Protein AF-0000000084405292 (afdb_homodimer)

pLDDT: mean 97.05, std 6.61, range [39.19, 98.94]

Secondary structure (DSSP, 8-state):
---SEEEEEBSS-HHHHHHHHHHHHHHTT-EEEEEEEHHHHHHHHH------EEEEEEE-HHHHHHHHHH-GGGGGG-SEEEEEEE-TTS-EEEEEE-HHHHHGGG--HHHHHHHHHHHHHHHHHHHHHB-/---SEEEEEBSS-HHHHHHHHHHHHHHTT-EEEEEEEHHHHHHHHH------EEEEEEE-HHHHHHHHHH-GGGGGG-SEEEEEEE-TTS-EEEEEE-HHHHHGGG--HHHHHHHHHHHHHHHHHHHHHB-

Structure (mmCIF, N/CA/C/O backbone):
data_AF-0000000084405292-model_v1
#
loop_
_entity.id
_entity.type
_entity.pdbx_description
1 polymer 'DUF302 domain-containing protein'
#
loop_
_atom_site.group_PDB
_atom_site.id
_atom_site.type_symbol
_atom_site.label_atom_id
_atom_site.label_alt_id
_atom_site.label_comp_id
_atom_site.label_asym_id
_atom_site.label_entity_id
_atom_site.label_seq_id
_atom_site.pdbx_PDB_ins_code
_atom_site.Cartn_x
_atom_site.Cartn_y
_atom_site.Cartn_z
_atom_site.occupancy
_atom_site.B_iso_or_equiv
_atom_site.auth_seq_id
_atom_site.auth_comp_id
_atom_site.auth_asym_id
_atom_site.auth_atom_id
_atom_site.pdbx_PDB_model_num
ATOM 1 N N . MET A 1 1 ? 1.575 1.448 22.047 1 39.19 1 MET A N 1
ATOM 2 C CA . MET A 1 1 ? 1.001 0.645 20.969 1 39.19 1 MET A CA 1
ATOM 3 C C . MET A 1 1 ? 1.629 1.005 19.625 1 39.19 1 MET A C 1
ATOM 5 O O . MET A 1 1 ? 1.872 2.18 19.344 1 39.19 1 MET A O 1
ATOM 9 N N . SER A 1 2 ? 2.373 0.078 18.984 1 53.75 2 SER A N 1
ATOM 10 C CA . SER A 1 2 ? 3.295 0.431 17.906 1 53.75 2 SER A CA 1
ATOM 11 C C . SER A 1 2 ? 2.562 1.102 16.75 1 53.75 2 SER A C 1
ATOM 13 O O . SER A 1 2 ? 1.496 0.643 16.344 1 53.75 2 SER A O 1
ATOM 15 N N . GLN A 1 3 ? 2.709 2.402 16.516 1 87.94 3 GLN A N 1
ATOM 16 C CA . GLN A 1 3 ? 2.049 3.307 15.586 1 87.94 3 GLN A CA 1
ATOM 17 C C . GLN A 1 3 ? 2.383 2.943 14.141 1 87.94 3 GLN A C 1
ATOM 19 O O . GLN A 1 3 ? 3.541 2.67 13.82 1 87.94 3 GLN A O 1
ATOM 24 N N . PHE A 1 4 ? 1.365 2.541 13.367 1 97.12 4 PHE A N 1
ATOM 25 C CA . PHE A 1 4 ? 1.556 2.133 11.984 1 97.12 4 PHE A CA 1
ATOM 26 C C . PHE A 1 4 ? 1.893 3.334 11.102 1 97.12 4 PHE A C 1
ATOM 28 O O . PHE A 1 4 ? 2.203 3.18 9.922 1 97.12 4 PHE A O 1
ATOM 35 N N . VAL A 1 5 ? 1.861 4.535 11.797 1 98.44 5 VAL A N 1
ATOM 36 C CA . VAL A 1 5 ? 2.219 5.746 11.07 1 98.44 5 VAL A CA 1
ATOM 37 C C . VAL A 1 5 ? 2.986 6.695 11.984 1 98.44 5 VAL A C 1
ATOM 39 O O . VAL A 1 5 ? 2.971 6.535 13.211 1 98.44 5 VAL A O 1
ATOM 42 N N . PHE A 1 6 ? 3.656 7.59 11.43 1 98.38 6 PHE A N 1
ATOM 43 C CA . PHE A 1 6 ? 4.051 8.852 12.055 1 98.38 6 PHE A CA 1
ATOM 44 C C . PHE A 1 6 ? 3.705 10.031 11.156 1 98.38 6 PHE A C 1
ATOM 46 O O . PHE A 1 6 ? 3.605 9.883 9.938 1 98.38 6 PHE A O 1
ATOM 53 N N . SER A 1 7 ? 3.418 11.18 11.75 1 98.31 7 SER A N 1
ATOM 54 C CA . SER A 1 7 ? 2.906 12.305 10.977 1 98.31 7 SER A CA 1
ATOM 55 C C . SER A 1 7 ? 3.518 13.625 11.453 1 98.31 7 SER A C 1
ATOM 57 O O . SER A 1 7 ? 4.031 13.711 12.57 1 98.31 7 SER A O 1
ATOM 59 N N . VAL A 1 8 ? 3.537 14.625 10.594 1 98.62 8 VAL A N 1
ATOM 60 C CA . VAL A 1 8 ? 3.975 15.984 10.922 1 98.62 8 VAL A CA 1
ATOM 61 C C . VAL A 1 8 ? 3.01 17 10.312 1 98.62 8 VAL A C 1
ATOM 63 O O . VAL A 1 8 ? 2.41 16.75 9.266 1 98.62 8 VAL A O 1
ATOM 66 N N . PRO A 1 9 ? 2.859 18.125 10.977 1 98.5 9 PRO A N 1
ATOM 67 C CA . PRO A 1 9 ? 2.166 19.219 10.312 1 98.5 9 PRO A CA 1
ATOM 68 C C . PRO A 1 9 ? 3.002 19.859 9.203 1 98.5 9 PRO A C 1
ATOM 70 O O . PRO A 1 9 ? 4.227 19.953 9.328 1 98.5 9 PRO A O 1
ATOM 73 N N . ALA A 1 10 ? 2.342 20.281 8.188 1 98 10 ALA A N 1
ATOM 74 C CA . ALA A 1 10 ? 3.037 20.953 7.098 1 98 10 ALA A CA 1
ATOM 75 C C . ALA A 1 10 ? 2.873 22.469 7.195 1 98 10 ALA A C 1
ATOM 77 O O . ALA A 1 10 ? 1.967 22.953 7.871 1 98 10 ALA A O 1
ATOM 78 N N . LYS A 1 11 ? 3.779 23.297 6.551 1 89.56 11 LYS A N 1
ATOM 79 C CA . LYS A 1 11 ? 3.756 24.766 6.605 1 89.56 11 LYS A CA 1
ATOM 80 C C . LYS A 1 11 ? 2.883 25.344 5.496 1 89.56 11 LYS A C 1
ATOM 82 O O . LYS A 1 11 ? 2.311 26.422 5.645 1 89.56 11 LYS A O 1
ATOM 87 N N . GLY A 1 12 ? 2.656 24.672 4.52 1 91.81 12 GLY A N 1
ATOM 88 C CA . GLY A 1 12 ? 2.004 25.203 3.334 1 91.81 12 GLY A CA 1
ATOM 89 C C . GLY A 1 12 ? 0.632 24.609 3.088 1 91.81 12 GLY A C 1
ATOM 90 O O . GLY A 1 12 ? 0.127 23.844 3.91 1 91.81 12 GLY A O 1
ATOM 91 N N . ASP A 1 13 ? 0.039 25.141 2.002 1 97.69 13 ASP A N 1
ATOM 92 C CA . ASP A 1 13 ? -1.251 24.594 1.597 1 97.69 13 ASP A CA 1
ATOM 93 C C . ASP A 1 13 ? -1.089 23.203 0.977 1 97.69 13 ASP A C 1
ATOM 95 O O . ASP A 1 13 ? 0.026 22.688 0.884 1 97.69 13 ASP A O 1
ATOM 99 N N . PHE A 1 14 ? -2.131 22.641 0.659 1 98.75 14 PHE A N 1
ATOM 100 C CA . PHE A 1 14 ? -2.186 21.25 0.245 1 98.75 14 PHE A CA 1
ATOM 101 C C . PHE A 1 14 ? -1.287 21.016 -0.962 1 98.75 14 PHE A C 1
ATOM 103 O O . PHE A 1 14 ? -0.393 20.156 -0.917 1 98.75 14 PHE A O 1
ATOM 110 N N . ASP A 1 15 ? -1.452 21.734 -2.025 1 98.62 15 ASP A N 1
ATOM 111 C CA . ASP A 1 15 ? -0.719 21.5 -3.268 1 98.62 15 ASP A CA 1
ATOM 112 C C . ASP A 1 15 ? 0.775 21.75 -3.076 1 98.62 15 ASP A C 1
ATOM 114 O O . ASP A 1 15 ? 1.605 21 -3.58 1 98.62 15 ASP A O 1
ATOM 118 N N . THR A 1 16 ? 1.07 22.797 -2.371 1 98.38 16 THR A N 1
ATOM 119 C CA . THR A 1 16 ? 2.465 23.094 -2.064 1 98.38 16 THR A CA 1
ATOM 120 C C . THR A 1 16 ? 3.1 21.953 -1.269 1 98.38 16 THR A C 1
ATOM 122 O O . THR A 1 16 ? 4.242 21.578 -1.528 1 98.38 16 THR A O 1
ATOM 125 N N . THR A 1 17 ? 2.336 21.469 -0.294 1 98.81 17 THR A N 1
ATOM 126 C CA . THR A 1 17 ? 2.84 20.375 0.545 1 98.81 17 THR A CA 1
ATOM 127 C C . THR A 1 17 ? 3.084 19.125 -0.282 1 98.81 17 THR A C 1
ATOM 129 O O . THR A 1 17 ? 4.105 18.453 -0.115 1 98.81 17 THR A O 1
ATOM 132 N N . VAL A 1 18 ? 2.176 18.781 -1.173 1 98.88 18 VAL A N 1
ATOM 133 C CA . VAL A 1 18 ? 2.354 17.609 -2.027 1 98.88 18 VAL A CA 1
ATOM 134 C C . VAL A 1 18 ? 3.652 17.75 -2.82 1 98.88 18 VAL A C 1
ATOM 136 O O . VAL A 1 18 ? 4.434 16.797 -2.91 1 98.88 18 VAL A O 1
ATOM 139 N N . ALA A 1 19 ? 3.887 18.922 -3.369 1 98.75 19 ALA A N 1
ATOM 140 C CA . ALA A 1 19 ? 5.105 19.156 -4.141 1 98.75 19 ALA A CA 1
ATOM 141 C C . ALA A 1 19 ? 6.344 19.047 -3.26 1 98.75 19 ALA A C 1
ATOM 143 O O . ALA A 1 19 ? 7.348 18.453 -3.664 1 98.75 19 ALA A O 1
ATOM 144 N N . GLN A 1 20 ? 6.297 19.609 -2.084 1 98.75 20 GLN A N 1
ATOM 145 C CA . GLN A 1 20 ? 7.422 19.594 -1.156 1 98.75 20 GLN A CA 1
ATOM 146 C C . GLN A 1 20 ? 7.738 18.172 -0.712 1 98.75 20 GLN A C 1
ATOM 148 O O . GLN A 1 20 ? 8.906 17.781 -0.617 1 98.75 20 GLN A O 1
ATOM 153 N N . VAL A 1 21 ? 6.695 17.406 -0.382 1 98.94 21 VAL A N 1
ATOM 154 C CA . VAL A 1 21 ? 6.879 16.016 0.024 1 98.94 21 VAL A CA 1
ATOM 155 C C . VAL A 1 21 ? 7.531 15.227 -1.108 1 98.94 21 VAL A C 1
ATOM 157 O O . VAL A 1 21 ? 8.477 14.469 -0.881 1 98.94 21 VAL A O 1
ATOM 160 N N . THR A 1 22 ? 7.012 15.414 -2.326 1 98.94 22 THR A N 1
ATOM 161 C CA . THR A 1 22 ? 7.539 14.711 -3.488 1 98.94 22 THR A CA 1
ATOM 162 C C . THR A 1 22 ? 9.023 15.031 -3.688 1 98.94 22 THR A C 1
ATOM 164 O O . THR A 1 22 ? 9.828 14.133 -3.93 1 98.94 22 THR A O 1
ATOM 167 N N . GLU A 1 23 ? 9.414 16.281 -3.523 1 98.75 23 GLU A N 1
ATOM 168 C CA . GLU A 1 23 ? 10.805 16.688 -3.668 1 98.75 23 GLU A CA 1
ATOM 169 C C . GLU A 1 23 ? 11.664 16.125 -2.549 1 98.75 23 GLU A C 1
ATOM 171 O O . GLU A 1 23 ? 12.781 15.656 -2.793 1 98.75 23 GLU A O 1
ATOM 176 N N . ALA A 1 24 ? 11.164 16.188 -1.335 1 98.81 24 ALA A N 1
ATOM 177 C CA . ALA A 1 24 ? 11.914 15.672 -0.199 1 98.81 24 ALA A CA 1
ATOM 178 C C . ALA A 1 24 ? 12.141 14.164 -0.34 1 98.81 24 ALA A C 1
ATOM 180 O O . ALA A 1 24 ? 13.203 13.656 0.033 1 98.81 24 ALA A O 1
ATOM 181 N N . LEU A 1 25 ? 11.086 13.445 -0.829 1 98.94 25 LEU A N 1
ATOM 182 C CA . LEU A 1 25 ? 11.227 12.016 -1.109 1 98.94 25 LEU A CA 1
ATOM 183 C C . LEU A 1 25 ? 12.352 11.766 -2.107 1 98.94 25 LEU A C 1
ATOM 185 O O . LEU A 1 25 ? 13.188 10.883 -1.9 1 98.94 25 LEU A O 1
ATOM 189 N N . LYS A 1 26 ? 12.414 12.555 -3.135 1 98.75 26 LYS A N 1
ATOM 190 C CA . LYS A 1 26 ? 13.445 12.422 -4.164 1 98.75 26 LYS A CA 1
ATOM 191 C C . LYS A 1 26 ? 14.836 12.602 -3.572 1 98.75 26 LYS A C 1
ATOM 193 O O . LYS A 1 26 ? 15.773 11.883 -3.932 1 98.75 26 LYS A O 1
ATOM 198 N N . VAL A 1 27 ? 15.008 13.578 -2.721 1 98.75 27 VAL A N 1
ATOM 199 C CA . VAL A 1 27 ? 16.281 13.867 -2.072 1 98.75 27 VAL A CA 1
ATOM 200 C C . VAL A 1 27 ? 16.766 12.633 -1.31 1 98.75 27 VAL A C 1
ATOM 202 O O . VAL A 1 27 ? 17.969 12.359 -1.266 1 98.75 27 VAL A O 1
ATOM 205 N N . GLU A 1 28 ? 15.789 11.867 -0.757 1 98.75 28 GLU A N 1
ATOM 206 C CA . GLU A 1 28 ? 16.141 10.688 0.034 1 98.75 28 GLU A CA 1
ATOM 207 C C . GLU A 1 28 ? 16.156 9.43 -0.83 1 98.75 28 GLU A C 1
ATOM 209 O O . GLU A 1 28 ? 16.234 8.312 -0.309 1 98.75 28 GLU A O 1
ATOM 214 N N . GLY A 1 29 ? 15.984 9.555 -2.154 1 98.56 29 GLY A N 1
ATOM 215 C CA . GLY A 1 29 ? 16.156 8.453 -3.08 1 98.56 29 GLY A CA 1
ATOM 216 C C . GLY A 1 29 ? 14.852 7.75 -3.414 1 98.56 29 GLY A C 1
ATOM 217 O O . GLY A 1 29 ? 14.859 6.691 -4.047 1 98.56 29 GLY A O 1
ATOM 218 N N . PHE A 1 30 ? 13.789 8.352 -2.982 1 98.81 30 PHE A N 1
ATOM 219 C CA . PHE A 1 30 ? 12.484 7.789 -3.309 1 98.81 30 PHE A CA 1
ATOM 220 C C . PHE A 1 30 ? 11.883 8.484 -4.52 1 98.81 30 PHE A C 1
ATOM 222 O O . PHE A 1 30 ? 12.023 9.703 -4.68 1 98.81 30 PHE A O 1
ATOM 229 N N . GLY A 1 31 ? 11.195 7.75 -5.348 1 98.5 31 GLY A N 1
ATOM 230 C CA . GLY A 1 31 ? 10.266 8.305 -6.32 1 98.5 31 GLY A CA 1
ATOM 231 C C . GLY A 1 31 ? 8.812 8 -5.996 1 98.5 31 GLY A C 1
ATOM 232 O O . GLY A 1 31 ? 8.516 7.02 -5.312 1 98.5 31 GLY A O 1
ATOM 233 N N . VAL A 1 32 ? 7.977 8.852 -6.449 1 98.88 32 VAL A N 1
ATOM 234 C CA . VAL A 1 32 ? 6.551 8.57 -6.316 1 98.88 32 VAL A CA 1
ATOM 235 C C . VAL A 1 32 ? 6.086 7.715 -7.492 1 98.88 32 VAL A C 1
ATOM 237 O O . VAL A 1 32 ? 6.07 8.172 -8.633 1 98.88 32 VAL A O 1
ATOM 240 N N . LEU A 1 33 ? 5.684 6.477 -7.195 1 98.69 33 LEU A N 1
ATOM 241 C CA . LEU A 1 33 ? 5.273 5.547 -8.242 1 98.69 33 LEU A CA 1
ATOM 242 C C . LEU A 1 33 ? 3.789 5.695 -8.555 1 98.69 33 LEU A C 1
ATOM 244 O O . LEU A 1 33 ? 3.357 5.457 -9.68 1 98.69 33 LEU A O 1
ATOM 248 N N . THR A 1 34 ? 3.014 5.992 -7.527 1 98.75 34 THR A N 1
ATOM 249 C CA . THR A 1 34 ? 1.566 6.098 -7.672 1 98.75 34 THR A CA 1
ATOM 250 C C . THR A 1 34 ? 1.028 7.285 -6.879 1 98.75 34 THR A C 1
ATOM 252 O O . THR A 1 34 ? 1.608 7.672 -5.863 1 98.75 34 THR A O 1
ATOM 255 N N . THR A 1 35 ? 0.052 7.914 -7.398 1 98.81 35 THR A N 1
ATOM 256 C CA . THR A 1 35 ? -0.724 8.922 -6.691 1 98.81 35 THR A CA 1
ATOM 257 C C . THR A 1 35 ? -2.211 8.586 -6.727 1 98.81 35 THR A C 1
ATOM 259 O O . THR A 1 35 ? -2.781 8.375 -7.797 1 98.81 35 THR A O 1
ATOM 262 N N . ILE A 1 36 ? -2.795 8.461 -5.57 1 98.81 36 ILE A N 1
ATOM 263 C CA . ILE A 1 36 ? -4.238 8.273 -5.469 1 98.81 36 ILE A CA 1
ATOM 264 C C . ILE A 1 36 ? -4.879 9.516 -4.852 1 98.81 36 ILE A C 1
ATOM 266 O O . ILE A 1 36 ? -4.633 9.828 -3.686 1 98.81 36 ILE A O 1
ATOM 270 N N . ASP A 1 37 ? -5.609 10.219 -5.68 1 98.81 37 ASP A N 1
ATOM 271 C CA . ASP A 1 37 ? -6.449 11.289 -5.16 1 98.81 37 ASP A CA 1
ATOM 272 C C . ASP A 1 37 ? -7.707 10.734 -4.5 1 98.81 37 ASP A C 1
ATOM 274 O O . ASP A 1 37 ? -8.719 10.508 -5.168 1 98.81 37 ASP A O 1
ATOM 278 N N . VAL A 1 38 ? -7.684 10.547 -3.178 1 98.75 38 VAL A N 1
ATOM 279 C CA . VAL A 1 38 ? -8.734 9.852 -2.441 1 98.75 38 VAL A CA 1
ATOM 280 C C . VAL A 1 38 ? -10.039 10.656 -2.525 1 98.75 38 VAL A C 1
ATOM 282 O O . VAL A 1 38 ? -11.102 10.086 -2.775 1 98.75 38 VAL A O 1
ATOM 285 N N . ALA A 1 39 ? -9.945 11.93 -2.334 1 98.25 39 ALA A N 1
ATOM 286 C CA . ALA A 1 39 ? -11.133 12.781 -2.387 1 98.25 39 ALA A CA 1
ATOM 287 C C . ALA A 1 39 ? -11.812 12.695 -3.75 1 98.25 39 ALA A C 1
ATOM 289 O O . ALA A 1 39 ? -13.023 12.484 -3.834 1 98.25 39 ALA A O 1
ATOM 290 N N . ALA A 1 40 ? -11.062 12.859 -4.816 1 98.25 40 ALA A N 1
ATOM 291 C CA . ALA A 1 40 ? -11.617 12.797 -6.164 1 98.25 40 ALA A CA 1
ATOM 292 C C . ALA A 1 40 ? -12.195 11.414 -6.449 1 98.25 40 ALA A C 1
ATOM 294 O O . ALA A 1 40 ? -13.234 11.297 -7.105 1 98.25 40 ALA A O 1
ATOM 295 N N . THR A 1 41 ? -11.492 10.359 -5.949 1 98.31 41 THR A N 1
ATOM 296 C CA . THR A 1 41 ? -11.938 8.992 -6.191 1 98.31 41 THR A CA 1
ATOM 297 C C . THR A 1 41 ? -13.266 8.719 -5.488 1 98.31 41 THR A C 1
ATOM 299 O O . THR A 1 41 ? -14.195 8.18 -6.09 1 98.31 41 THR A O 1
ATOM 302 N N . LEU A 1 42 ? -13.406 9.094 -4.238 1 98.25 42 LEU A N 1
ATOM 303 C CA . LEU A 1 42 ? -14.641 8.891 -3.49 1 98.25 42 LEU A CA 1
ATOM 304 C C . LEU A 1 42 ? -15.789 9.688 -4.109 1 98.25 42 LEU A C 1
ATOM 306 O O . LEU A 1 42 ? -16.922 9.211 -4.16 1 98.25 42 LEU A O 1
ATOM 310 N N . LYS A 1 43 ? -15.484 10.875 -4.551 1 98.38 43 LYS A N 1
ATOM 311 C CA . LYS A 1 43 ? -16.5 11.664 -5.23 1 98.38 43 LYS A CA 1
ATOM 312 C C . LYS A 1 43 ? -17 10.961 -6.492 1 98.38 43 LYS A C 1
ATOM 314 O O . LYS A 1 43 ? -18.203 10.852 -6.711 1 98.38 43 LYS A O 1
ATOM 319 N N . ALA A 1 44 ? -16.109 10.508 -7.293 1 98.12 44 ALA A N 1
ATOM 320 C CA . ALA A 1 44 ? -16.438 9.883 -8.57 1 98.12 44 ALA A CA 1
ATOM 321 C C . ALA A 1 44 ? -17.219 8.586 -8.352 1 98.12 44 ALA A C 1
ATOM 323 O O . ALA A 1 44 ? -18.141 8.273 -9.117 1 98.12 44 ALA A O 1
ATOM 324 N N . LYS A 1 45 ? -16.859 7.863 -7.309 1 97.5 45 LYS A N 1
ATOM 325 C CA . LYS A 1 45 ? -17.375 6.508 -7.148 1 97.5 45 LYS A CA 1
ATOM 326 C C . LYS A 1 45 ? -18.609 6.496 -6.262 1 97.5 45 LYS A C 1
ATOM 328 O O . LYS A 1 45 ? -19.484 5.641 -6.422 1 97.5 45 LYS A O 1
ATOM 333 N N . LEU A 1 46 ? -18.656 7.453 -5.34 1 98.12 46 LEU A N 1
ATOM 334 C CA . LEU A 1 46 ? -19.719 7.375 -4.344 1 98.12 46 LEU A CA 1
ATOM 335 C C . LEU A 1 46 ? -20.469 8.695 -4.25 1 98.12 46 LEU A C 1
ATOM 337 O O . LEU A 1 46 ? -21.469 8.797 -3.521 1 98.12 46 LEU A O 1
ATOM 341 N N . GLY A 1 47 ? -19.938 9.75 -4.836 1 98.25 47 GLY A N 1
ATOM 342 C CA . GLY A 1 47 ? -20.562 11.062 -4.758 1 98.25 47 GLY A CA 1
ATOM 343 C C . GLY A 1 47 ? -20.266 11.797 -3.469 1 98.25 47 GLY A C 1
ATOM 344 O O . GLY A 1 47 ? -20.906 12.797 -3.146 1 98.25 47 GLY A O 1
ATOM 345 N N . ILE A 1 48 ? -19.312 11.328 -2.811 1 98 48 ILE A N 1
ATOM 346 C CA . ILE A 1 48 ? -18.984 11.914 -1.518 1 98 48 ILE A CA 1
ATOM 347 C C . ILE A 1 48 ? -17.906 12.984 -1.699 1 98 48 ILE A C 1
ATOM 349 O O . ILE A 1 48 ? -16.844 12.719 -2.268 1 98 48 ILE A O 1
ATOM 353 N N . GLU A 1 49 ? -18.219 14.141 -1.203 1 97.38 49 GLU A N 1
ATOM 354 C CA . GLU A 1 49 ? -17.234 15.227 -1.217 1 97.38 49 GLU A CA 1
ATOM 355 C C . GLU A 1 49 ? -16.406 15.234 0.062 1 97.38 49 GLU A C 1
ATOM 357 O O . GLU A 1 49 ? -16.922 15 1.152 1 97.38 49 GLU A O 1
ATOM 362 N N . GLY A 1 50 ? -15.156 15.422 -0.164 1 97 50 GLY A N 1
ATOM 363 C CA . GLY A 1 50 ? -14.25 15.469 0.976 1 97 50 GLY A CA 1
ATOM 364 C C . GLY A 1 50 ? -13.141 16.5 0.815 1 97 50 GLY A C 1
ATOM 365 O O . GLY A 1 50 ? -12.984 17.078 -0.254 1 97 50 GLY A O 1
ATOM 366 N N . ARG A 1 51 ? -12.477 16.703 1.904 1 98.12 51 ARG A N 1
ATOM 367 C CA . ARG A 1 51 ? -11.305 17.578 1.876 1 98.12 51 ARG A CA 1
ATOM 368 C C . ARG A 1 51 ? -10.164 16.953 1.095 1 98.12 51 ARG A C 1
ATOM 370 O O . ARG A 1 51 ? -10.117 15.727 0.942 1 98.12 51 ARG A O 1
ATOM 377 N N . PRO A 1 52 ? -9.242 17.75 0.633 1 98.75 52 PRO A N 1
ATOM 378 C CA . PRO A 1 52 ? -8.102 17.203 -0.114 1 98.75 52 PRO A CA 1
ATOM 379 C C . PRO A 1 52 ? -7.367 16.109 0.65 1 98.75 52 PRO A C 1
ATOM 381 O O . PRO A 1 52 ? -7.055 16.266 1.831 1 98.75 52 PRO A O 1
ATOM 384 N N . TYR A 1 53 ? -7.168 15.023 0.057 1 98.88 53 TYR A N 1
ATOM 385 C CA . TYR A 1 53 ? -6.566 13.805 0.586 1 98.88 53 TYR A CA 1
ATOM 386 C C . TYR A 1 53 ? -5.922 12.984 -0.527 1 98.88 53 TYR A C 1
ATOM 388 O O . TYR A 1 53 ? -6.617 12.461 -1.401 1 98.88 53 TYR A O 1
ATOM 396 N N . VAL A 1 54 ? -4.551 12.883 -0.493 1 98.94 54 VAL A N 1
ATOM 397 C CA . VAL A 1 54 ? -3.877 12.086 -1.514 1 98.94 54 VAL A CA 1
ATOM 398 C C . VAL A 1 54 ? -2.965 11.062 -0.847 1 98.94 54 VAL A C 1
ATOM 400 O O . VAL A 1 54 ? -2.48 11.281 0.265 1 98.94 54 VAL A O 1
ATOM 403 N N . ILE A 1 55 ? -2.848 9.922 -1.426 1 98.94 55 ILE A N 1
ATOM 404 C CA . ILE A 1 55 ? -1.868 8.898 -1.065 1 98.94 55 ILE A CA 1
ATOM 405 C C . ILE A 1 55 ? -0.762 8.852 -2.115 1 98.94 55 ILE A C 1
ATOM 407 O O . ILE A 1 55 ? -1.026 8.609 -3.295 1 98.94 55 ILE A O 1
ATOM 411 N N . LEU A 1 56 ? 0.408 9.094 -1.727 1 98.94 56 LEU A N 1
ATOM 412 C CA . LEU A 1 56 ? 1.593 8.945 -2.564 1 98.94 56 LEU A CA 1
ATOM 413 C C . LEU A 1 56 ? 2.293 7.617 -2.281 1 98.94 56 LEU A C 1
ATOM 415 O O . LEU A 1 56 ? 2.75 7.379 -1.161 1 98.94 56 LEU A O 1
ATOM 419 N N . GLY A 1 57 ? 2.328 6.742 -3.285 1 98.88 57 GLY A N 1
ATOM 420 C CA . GLY A 1 57 ? 3.148 5.547 -3.166 1 98.88 57 GLY A CA 1
ATOM 421 C C . GLY A 1 57 ? 4.605 5.789 -3.502 1 98.88 57 GLY A C 1
ATOM 422 O O . GLY A 1 57 ? 4.961 5.941 -4.672 1 98.88 57 GLY A O 1
ATOM 423 N N . ALA A 1 58 ? 5.41 5.836 -2.512 1 98.88 58 ALA A N 1
ATOM 424 C CA . ALA A 1 58 ? 6.82 6.176 -2.688 1 98.88 58 ALA A CA 1
ATOM 425 C C . ALA A 1 58 ? 7.699 4.93 -2.615 1 98.88 58 ALA A C 1
ATOM 427 O O . ALA A 1 58 ? 7.453 4.039 -1.8 1 98.88 58 ALA A O 1
ATOM 428 N N . CYS A 1 59 ? 8.734 4.938 -3.428 1 98.62 59 CYS A N 1
ATOM 429 C CA . CYS A 1 59 ? 9.586 3.754 -3.436 1 98.62 59 CYS A CA 1
ATOM 430 C C . CYS A 1 59 ? 11.039 4.133 -3.697 1 98.62 59 CYS A C 1
ATOM 432 O O . CYS A 1 59 ? 11.32 5.012 -4.516 1 98.62 59 CYS A O 1
ATOM 434 N N . ASN A 1 60 ? 11.883 3.582 -2.988 1 98.5 60 ASN A N 1
ATOM 435 C CA . ASN A 1 60 ? 13.312 3.523 -3.289 1 98.5 60 ASN A CA 1
ATOM 436 C C . ASN A 1 60 ? 13.68 2.219 -3.99 1 98.5 60 ASN A C 1
ATOM 438 O O . ASN A 1 60 ? 13.641 1.148 -3.381 1 98.5 60 ASN A O 1
ATOM 442 N N . PRO A 1 61 ? 14.117 2.299 -5.25 1 98.12 61 PRO A N 1
ATOM 443 C CA . PRO A 1 61 ? 14.297 1.08 -6.039 1 98.12 61 PRO A CA 1
ATOM 444 C C . PRO A 1 61 ? 15.336 0.132 -5.438 1 98.12 61 PRO A C 1
ATOM 446 O O . PRO A 1 61 ? 15.18 -1.09 -5.512 1 98.12 61 PRO A O 1
ATOM 449 N N . ARG A 1 62 ? 16.375 0.583 -4.891 1 98.06 62 ARG A N 1
ATOM 450 C CA . ARG A 1 62 ? 17.391 -0.266 -4.297 1 98.06 62 ARG A CA 1
ATOM 451 C C . ARG A 1 62 ? 16.844 -1.025 -3.092 1 98.06 62 ARG A C 1
ATOM 453 O O . ARG A 1 62 ? 17.062 -2.23 -2.957 1 98.06 62 ARG A O 1
ATOM 460 N N . TYR A 1 63 ? 16.156 -0.3 -2.195 1 98.31 63 TYR A N 1
ATOM 461 C CA . TYR A 1 63 ? 15.547 -0.945 -1.034 1 98.31 63 TYR A CA 1
ATOM 462 C C . TYR A 1 63 ? 14.477 -1.939 -1.459 1 98.31 63 TYR A C 1
ATOM 464 O O . TYR A 1 63 ? 14.375 -3.035 -0.901 1 98.31 63 TYR A O 1
ATOM 472 N N . ALA A 1 64 ? 13.664 -1.505 -2.396 1 98 64 ALA A N 1
ATOM 473 C CA . ALA A 1 64 ? 12.609 -2.391 -2.887 1 98 64 ALA A CA 1
ATOM 474 C C . ALA A 1 64 ? 13.195 -3.684 -3.445 1 98 64 ALA A C 1
ATOM 476 O O . ALA A 1 64 ? 12.695 -4.773 -3.16 1 98 64 ALA A O 1
ATOM 477 N N . HIS A 1 65 ? 14.273 -3.521 -4.25 1 98.25 65 HIS A N 1
ATOM 478 C CA . HIS A 1 65 ? 14.922 -4.699 -4.816 1 98.25 65 HIS A CA 1
ATOM 479 C C . HIS A 1 65 ? 15.453 -5.617 -3.721 1 98.25 65 HIS A C 1
ATOM 481 O O . HIS A 1 65 ? 15.25 -6.836 -3.775 1 98.25 65 HIS A O 1
ATOM 487 N N . GLN A 1 66 ? 16.125 -5.07 -2.783 1 97.81 66 GLN A N 1
ATOM 488 C CA . GLN A 1 66 ? 16.656 -5.84 -1.66 1 97.81 66 GLN A CA 1
ATOM 489 C C . GLN A 1 66 ? 15.539 -6.578 -0.927 1 97.81 66 GLN A C 1
ATOM 491 O O . GLN A 1 66 ? 15.688 -7.754 -0.583 1 97.81 66 GLN A O 1
ATOM 496 N N . ALA A 1 67 ? 14.453 -5.93 -0.658 1 98 67 ALA A N 1
ATOM 497 C CA . ALA A 1 67 ? 13.32 -6.523 0.046 1 98 67 ALA A CA 1
ATOM 498 C C . ALA A 1 67 ? 12.711 -7.672 -0.757 1 98 67 ALA A C 1
ATOM 500 O O . ALA A 1 67 ? 12.461 -8.75 -0.216 1 98 67 ALA A O 1
ATOM 501 N N . LEU A 1 68 ? 12.516 -7.43 -2.02 1 97.88 68 LEU A N 1
ATOM 502 C CA . LEU A 1 68 ? 11.875 -8.406 -2.891 1 97.88 68 LEU A CA 1
ATOM 503 C C . LEU A 1 68 ? 12.742 -9.648 -3.047 1 97.88 68 LEU A C 1
ATOM 505 O O . LEU A 1 68 ? 12.227 -10.758 -3.178 1 97.88 68 LEU A O 1
ATOM 509 N N . GLU A 1 69 ? 14.062 -9.453 -3.057 1 96.75 69 GLU A N 1
ATOM 510 C CA . GLU A 1 69 ? 14.977 -10.586 -3.127 1 96.75 69 GLU A CA 1
ATOM 511 C C . GLU A 1 69 ? 14.898 -11.445 -1.866 1 96.75 69 GLU A C 1
ATOM 513 O O . GLU A 1 69 ? 14.969 -12.672 -1.938 1 96.75 69 GLU A O 1
ATOM 518 N N . ALA A 1 70 ? 14.75 -10.797 -0.811 1 96.75 70 ALA A N 1
ATOM 519 C CA . ALA A 1 70 ? 14.719 -11.492 0.473 1 96.75 70 ALA A CA 1
ATOM 520 C C . ALA A 1 70 ? 13.359 -12.148 0.708 1 96.75 70 ALA A C 1
ATOM 522 O O . ALA A 1 70 ? 13.273 -13.188 1.371 1 96.75 70 ALA A O 1
ATOM 523 N N . GLU A 1 71 ? 12.297 -11.547 0.23 1 97.19 71 GLU A N 1
ATOM 524 C CA . GLU A 1 71 ? 10.93 -12.016 0.418 1 97.19 71 GLU A CA 1
ATOM 525 C C . GLU A 1 71 ? 10.039 -11.625 -0.763 1 97.19 71 GLU A C 1
ATOM 527 O O . GLU A 1 71 ? 9.484 -10.523 -0.79 1 97.19 71 GLU A O 1
ATOM 532 N N . PRO A 1 72 ? 9.773 -12.531 -1.646 1 97.06 72 PRO A N 1
ATOM 533 C CA . PRO A 1 72 ? 9.031 -12.188 -2.857 1 97.06 72 PRO A CA 1
ATOM 534 C C . PRO A 1 72 ? 7.609 -11.703 -2.559 1 97.06 72 PRO A C 1
ATOM 536 O O . PRO A 1 72 ? 7.051 -10.914 -3.316 1 97.06 72 PRO A O 1
ATOM 539 N N . ASP A 1 73 ? 7.043 -12.109 -1.428 1 97.88 73 ASP A N 1
ATOM 540 C CA . ASP A 1 73 ? 5.668 -11.75 -1.097 1 97.88 73 ASP A CA 1
ATOM 541 C C . ASP A 1 73 ? 5.578 -10.305 -0.612 1 97.88 73 ASP A C 1
ATOM 543 O O . ASP A 1 73 ? 4.484 -9.75 -0.494 1 97.88 73 ASP A O 1
ATOM 547 N N . ILE A 1 74 ? 6.672 -9.672 -0.378 1 98.31 74 ILE A N 1
ATOM 548 C CA . ILE A 1 74 ? 6.691 -8.383 0.31 1 98.31 74 ILE A CA 1
ATOM 549 C C . ILE A 1 74 ? 6.066 -7.312 -0.582 1 98.31 74 ILE A C 1
ATOM 551 O O . ILE A 1 74 ? 5.707 -6.234 -0.106 1 98.31 74 ILE A O 1
ATOM 555 N N . GLY A 1 75 ? 5.926 -7.559 -1.938 1 98.5 75 GLY A N 1
ATOM 556 C CA . GLY A 1 75 ? 5.23 -6.648 -2.834 1 98.5 75 GLY A CA 1
ATOM 557 C C . GLY A 1 75 ? 3.82 -6.324 -2.377 1 98.5 75 GLY A C 1
ATOM 558 O O . GLY A 1 75 ? 3.279 -5.27 -2.717 1 98.5 75 GLY A O 1
ATOM 559 N N . ALA A 1 76 ? 3.23 -7.16 -1.612 1 98.62 76 ALA A N 1
ATOM 560 C CA . ALA A 1 76 ? 1.886 -6.957 -1.081 1 98.62 76 ALA A CA 1
ATOM 561 C C . ALA A 1 76 ? 1.854 -5.789 -0.098 1 98.62 76 ALA A C 1
ATOM 563 O O . ALA A 1 76 ? 0.782 -5.27 0.223 1 98.62 76 ALA A O 1
ATOM 564 N N . LEU A 1 77 ? 3.039 -5.402 0.456 1 98.5 77 LEU A N 1
ATOM 565 C CA . LEU A 1 77 ? 3.125 -4.336 1.447 1 98.5 77 LEU A CA 1
ATOM 566 C C . LEU A 1 77 ? 3.766 -3.086 0.85 1 98.5 77 LEU A C 1
ATOM 568 O O . LEU A 1 77 ? 4.012 -2.109 1.561 1 98.5 77 LEU A O 1
ATOM 572 N N . LEU A 1 78 ? 4.117 -3.131 -0.467 1 98.38 78 LEU A N 1
ATOM 573 C CA . LEU A 1 78 ? 4.77 -2.029 -1.166 1 98.38 78 LEU A CA 1
ATOM 574 C C . LEU A 1 78 ? 3.777 -1.279 -2.047 1 98.38 78 LEU A C 1
ATOM 576 O O . LEU A 1 78 ? 2.789 -1.855 -2.504 1 98.38 78 LEU A O 1
ATOM 580 N N . PRO A 1 79 ? 3.959 -0.007 -2.244 1 98.56 79 PRO A N 1
ATOM 581 C CA . PRO A 1 79 ? 5.078 0.864 -1.881 1 98.56 79 PRO A CA 1
ATOM 582 C C . PRO A 1 79 ? 4.918 1.485 -0.496 1 98.56 79 PRO A C 1
ATOM 584 O O . PRO A 1 79 ? 3.943 1.201 0.203 1 98.56 79 PRO A O 1
ATOM 587 N N . CYS A 1 80 ? 5.906 2.25 -0.076 1 98.69 80 CYS A N 1
ATOM 588 C CA . CYS A 1 80 ? 5.789 3.039 1.146 1 98.69 80 CYS A CA 1
ATOM 589 C C . CYS A 1 80 ? 4.898 4.258 0.925 1 98.69 80 CYS A C 1
ATOM 591 O O . CYS A 1 80 ? 5.281 5.188 0.214 1 98.69 80 CYS A O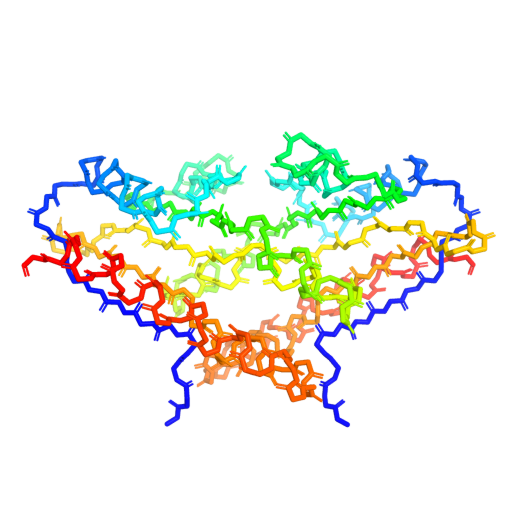 1
ATOM 593 N N . ASN A 1 81 ? 3.818 4.285 1.604 1 98.88 81 ASN A N 1
ATOM 594 C CA . ASN A 1 81 ? 2.828 5.324 1.348 1 98.88 81 ASN A CA 1
ATOM 595 C C . ASN A 1 81 ? 3.062 6.551 2.227 1 98.88 81 ASN A C 1
ATOM 597 O O . ASN A 1 81 ? 3.404 6.418 3.404 1 98.88 81 ASN A O 1
ATOM 601 N N . VAL A 1 82 ? 2.857 7.688 1.636 1 98.94 82 VAL A N 1
ATOM 602 C CA . VAL A 1 82 ? 2.779 8.977 2.32 1 98.94 82 VAL A CA 1
ATOM 603 C C . VAL A 1 82 ? 1.441 9.641 2.014 1 98.94 82 VAL A C 1
ATOM 605 O O . VAL A 1 82 ? 1.085 9.828 0.847 1 98.94 82 VAL A O 1
ATOM 608 N N . VAL A 1 83 ? 0.729 10.008 3.033 1 98.94 83 VAL A N 1
ATOM 609 C CA . VAL A 1 83 ? -0.555 10.688 2.893 1 98.94 83 VAL A CA 1
ATOM 610 C C . VAL A 1 83 ? -0.375 12.188 3.109 1 98.94 83 VAL A C 1
ATOM 612 O O . VAL A 1 83 ? 0.339 12.609 4.023 1 98.94 83 VAL A O 1
ATOM 615 N N . VAL A 1 84 ? -0.905 12.961 2.238 1 98.94 84 VAL A N 1
ATOM 616 C CA . VAL A 1 84 ? -1.088 14.391 2.463 1 98.94 84 VAL A CA 1
ATOM 617 C C . VAL A 1 84 ? -2.578 14.719 2.529 1 98.94 84 VAL A C 1
ATOM 619 O O . VAL A 1 84 ? -3.338 14.367 1.625 1 98.94 84 VAL A O 1
ATOM 622 N N . ARG A 1 85 ? -2.965 15.32 3.625 1 98.81 85 ARG A N 1
ATOM 623 C CA . ARG A 1 85 ? -4.398 15.57 3.754 1 98.81 85 ARG A CA 1
ATOM 624 C C . ARG A 1 85 ? -4.656 16.906 4.441 1 98.81 85 ARG A C 1
ATOM 626 O O . ARG A 1 85 ? -3.85 17.359 5.258 1 98.81 85 ARG A O 1
ATOM 633 N N . THR A 1 86 ? -5.75 17.5 4.07 1 98.81 86 THR A N 1
ATOM 634 C CA . THR A 1 86 ? -6.223 18.703 4.746 1 98.81 86 THR A CA 1
ATOM 635 C C . THR A 1 86 ? -7.082 18.344 5.953 1 98.81 86 THR A C 1
ATOM 637 O O . THR A 1 86 ? -7.969 17.5 5.859 1 98.81 86 THR A O 1
ATOM 640 N N . GLU A 1 87 ? -6.801 19 7.055 1 97.94 87 GLU A N 1
ATOM 641 C CA . GLU A 1 87 ? -7.543 18.797 8.289 1 97.94 87 GLU A CA 1
ATOM 642 C C . GLU A 1 87 ? -8.812 19.641 8.328 1 97.94 87 GLU A C 1
ATOM 644 O O . GLU A 1 87 ? -9.008 20.516 7.48 1 97.94 87 GLU A O 1
ATOM 649 N N . ALA A 1 88 ? -9.594 19.375 9.32 1 96.31 88 ALA A N 1
ATOM 650 C CA . ALA A 1 88 ? -10.859 20.094 9.461 1 96.31 88 ALA A CA 1
ATOM 651 C C . ALA A 1 88 ? -10.633 21.594 9.633 1 96.31 88 ALA A C 1
ATOM 653 O O . ALA A 1 88 ? -11.438 22.406 9.172 1 96.31 88 ALA A O 1
ATOM 654 N N . ASP A 1 89 ? -9.562 21.984 10.219 1 96.75 89 ASP A N 1
ATOM 655 C CA . ASP A 1 89 ? -9.297 23.391 10.492 1 96.75 89 ASP A CA 1
ATOM 656 C C . ASP A 1 89 ? -8.555 24.047 9.328 1 96.75 89 ASP A C 1
ATOM 658 O O . ASP A 1 89 ? -8.141 25.203 9.414 1 96.75 89 ASP A O 1
ATOM 662 N N . GLY A 1 90 ? -8.281 23.266 8.297 1 97 90 GLY A N 1
ATOM 663 C CA . GLY A 1 90 ? -7.648 23.812 7.102 1 97 90 GLY A CA 1
ATOM 664 C C . GLY A 1 90 ? -6.156 23.531 7.043 1 97 90 GLY A C 1
ATOM 665 O O . GLY A 1 90 ? -5.535 23.688 5.988 1 97 90 GLY A O 1
ATOM 666 N N . SER A 1 91 ? -5.637 23.172 8.219 1 98.06 91 SER A N 1
ATOM 667 C CA . SER A 1 91 ? -4.215 22.844 8.203 1 98.06 91 SER A CA 1
ATOM 668 C C . SER A 1 91 ? -3.951 21.578 7.402 1 98.06 91 SER A C 1
ATOM 670 O O . SER A 1 91 ? -4.887 20.859 7.035 1 98.06 91 SER A O 1
ATOM 672 N N . VAL A 1 92 ? -2.693 21.359 7.023 1 98.81 92 VAL A N 1
ATOM 673 C CA . VAL A 1 92 ? -2.322 20.203 6.223 1 98.81 92 VAL A CA 1
ATOM 674 C C . VAL A 1 92 ? -1.427 19.281 7.039 1 98.81 92 VAL A C 1
ATOM 676 O O . VAL A 1 92 ? -0.53 19.734 7.75 1 98.81 92 VAL A O 1
ATOM 679 N N . SER A 1 93 ? -1.715 17.969 7.004 1 98.75 93 SER A N 1
ATOM 680 C CA . SER A 1 93 ? -0.912 16.938 7.645 1 98.75 93 SER A CA 1
ATOM 681 C C . SER A 1 93 ? -0.234 16.031 6.613 1 98.75 93 SER A C 1
ATOM 683 O O . SER A 1 93 ? -0.814 15.734 5.57 1 98.75 93 SER A O 1
ATOM 685 N N . VAL A 1 94 ? 1.005 15.695 6.902 1 98.94 94 VAL A N 1
ATOM 686 C CA . VAL A 1 94 ? 1.722 14.664 6.164 1 98.94 94 VAL A CA 1
ATOM 687 C C . VAL A 1 94 ? 1.867 13.414 7.035 1 98.94 94 VAL A C 1
ATOM 689 O O . VAL A 1 94 ? 2.434 13.477 8.125 1 98.94 94 VAL A O 1
ATOM 692 N N . VAL A 1 95 ? 1.33 12.312 6.59 1 98.81 95 VAL A N 1
ATOM 693 C CA . VAL A 1 95 ? 1.288 11.062 7.34 1 98.81 95 VAL A CA 1
ATOM 694 C C . VAL A 1 95 ? 2.094 9.992 6.605 1 98.81 95 VAL A C 1
ATOM 696 O O . VAL A 1 95 ? 1.867 9.734 5.422 1 98.81 95 VAL A O 1
ATOM 699 N N . PHE A 1 96 ? 3.037 9.359 7.32 1 98.88 96 PHE A N 1
ATOM 700 C CA . PHE A 1 96 ? 3.912 8.344 6.746 1 98.88 96 PHE A CA 1
ATOM 701 C C . PHE A 1 96 ? 3.564 6.961 7.289 1 98.88 96 PHE A C 1
ATOM 703 O O . PHE A 1 96 ? 3.469 6.773 8.5 1 98.88 96 PHE A O 1
ATOM 710 N N . MET A 1 97 ? 3.354 6.039 6.352 1 98.81 97 MET A N 1
ATOM 711 C CA . MET A 1 97 ? 3.375 4.656 6.824 1 98.81 97 MET A CA 1
ATOM 712 C C . MET A 1 97 ? 4.676 4.355 7.562 1 98.81 97 MET A C 1
ATOM 714 O O . MET A 1 97 ? 5.754 4.738 7.109 1 98.81 97 MET A O 1
ATOM 718 N N . ASP A 1 98 ? 4.594 3.801 8.703 1 98.38 98 ASP A N 1
ATOM 719 C CA . ASP A 1 98 ? 5.801 3.389 9.414 1 98.38 98 ASP A CA 1
ATOM 720 C C . ASP A 1 98 ? 6.359 2.09 8.836 1 98.38 98 ASP A C 1
ATOM 722 O O . ASP A 1 98 ? 5.852 1.005 9.133 1 98.38 98 ASP A O 1
ATOM 726 N N . PRO A 1 99 ? 7.461 2.18 8.094 1 98.19 99 PRO A N 1
ATOM 727 C CA . PRO A 1 99 ? 7.961 0.978 7.426 1 98.19 99 PRO A CA 1
ATOM 728 C C . PRO A 1 99 ? 8.469 -0.077 8.406 1 98.19 99 PRO A C 1
ATOM 730 O O . PRO A 1 99 ? 8.406 -1.274 8.117 1 98.19 99 PRO A O 1
ATOM 733 N N . ALA A 1 100 ? 8.977 0.326 9.547 1 97.12 100 ALA A N 1
ATOM 734 C CA . ALA A 1 100 ? 9.445 -0.641 10.539 1 97.12 100 ALA A CA 1
ATOM 735 C C . ALA A 1 100 ? 8.289 -1.487 11.07 1 97.12 100 ALA A C 1
ATOM 737 O O . ALA A 1 100 ? 8.43 -2.699 11.25 1 97.12 100 ALA A O 1
ATOM 738 N N . ALA A 1 101 ? 7.172 -0.859 11.289 1 96.38 101 ALA A N 1
ATOM 739 C CA . ALA A 1 101 ? 5.992 -1.57 11.773 1 96.38 101 ALA A CA 1
ATOM 740 C C . ALA A 1 101 ? 5.426 -2.494 10.703 1 96.38 101 ALA A C 1
ATOM 742 O O . ALA A 1 101 ? 5.176 -3.674 10.961 1 96.38 101 ALA A O 1
ATOM 743 N N . VAL A 1 102 ? 5.242 -1.996 9.484 1 97.12 102 VAL A N 1
ATOM 744 C CA . VAL A 1 102 ? 4.539 -2.727 8.43 1 97.12 102 VAL A CA 1
ATOM 745 C C . VAL A 1 102 ? 5.43 -3.848 7.898 1 97.12 102 VAL A C 1
ATOM 747 O O . VAL A 1 102 ? 5 -5.004 7.816 1 97.12 102 VAL A O 1
ATOM 750 N N . LEU A 1 103 ? 6.707 -3.494 7.594 1 96.62 103 LEU A N 1
ATOM 751 C CA . LEU A 1 103 ? 7.602 -4.52 7.066 1 96.62 103 LEU A CA 1
ATOM 752 C C . LEU A 1 103 ? 7.977 -5.523 8.148 1 96.62 103 LEU A C 1
ATOM 754 O O . LEU A 1 103 ? 8.375 -6.648 7.852 1 96.62 103 LEU A O 1
ATOM 758 N N . GLY A 1 104 ? 7.836 -5.152 9.391 1 93.88 104 GLY A N 1
ATOM 759 C CA . GLY A 1 104 ? 8.086 -6.047 10.508 1 93.88 104 GLY A CA 1
ATOM 760 C C . GLY A 1 104 ? 7.137 -7.23 10.555 1 93.88 104 GLY A C 1
ATOM 761 O O . GLY A 1 104 ? 7.402 -8.219 11.242 1 93.88 104 GLY A O 1
ATOM 762 N N . MET A 1 105 ? 6.051 -7.172 9.82 1 94.5 105 MET A N 1
ATOM 763 C CA . MET A 1 105 ? 5.094 -8.273 9.75 1 94.5 105 MET A CA 1
ATOM 764 C C . MET A 1 105 ? 5.699 -9.484 9.055 1 94.5 105 MET A C 1
ATOM 766 O O . MET A 1 105 ? 5.219 -10.609 9.219 1 94.5 105 MET A O 1
ATOM 770 N N . VAL A 1 106 ? 6.668 -9.367 8.133 1 94.31 106 VAL A N 1
ATOM 771 C CA . VAL A 1 106 ? 7.301 -10.43 7.355 1 94.31 106 VAL A CA 1
ATOM 772 C C . VAL A 1 106 ? 8.125 -11.328 8.281 1 94.31 106 VAL A C 1
ATOM 774 O O . VAL A 1 106 ? 8.289 -12.516 8.016 1 94.31 106 VAL A O 1
ATOM 777 N N . ASP A 1 107 ? 8.547 -10.875 9.477 1 89 107 ASP A N 1
ATOM 778 C CA . ASP A 1 107 ? 9.266 -11.594 10.531 1 89 107 ASP A CA 1
ATOM 779 C C . ASP A 1 107 ? 10.562 -12.195 9.992 1 89 107 ASP A C 1
ATOM 781 O O . ASP A 1 107 ? 10.805 -13.391 10.141 1 89 107 ASP A O 1
ATOM 785 N N . LYS A 1 108 ? 11.375 -11.586 9.188 1 95.62 108 LYS A N 1
ATOM 786 C CA . LYS A 1 108 ? 12.75 -11.844 8.766 1 95.62 108 LYS A CA 1
ATOM 787 C C . LYS A 1 108 ? 13.68 -10.734 9.242 1 95.62 108 LYS A C 1
ATOM 789 O O . LYS A 1 108 ? 13.422 -9.555 9 1 95.62 108 LYS A O 1
ATOM 794 N N . PRO A 1 109 ? 14.688 -11.172 9.891 1 95.62 109 PRO A N 1
ATOM 795 C CA . PRO A 1 109 ? 15.586 -10.172 10.469 1 95.62 109 PRO A CA 1
ATOM 796 C C . PRO A 1 109 ? 16.078 -9.156 9.438 1 95.62 109 PRO A C 1
ATOM 798 O O . PRO A 1 109 ? 16.156 -7.961 9.734 1 95.62 109 PRO A O 1
ATOM 801 N N . GLN A 1 110 ? 16.359 -9.633 8.273 1 96.56 110 GLN A N 1
ATOM 802 C CA . GLN A 1 110 ? 16.875 -8.742 7.238 1 96.56 110 GLN A CA 1
ATOM 803 C C . GLN A 1 110 ? 15.82 -7.715 6.828 1 96.56 110 GLN A C 1
ATOM 805 O O . GLN A 1 110 ? 16.156 -6.566 6.516 1 96.56 110 GLN A O 1
ATOM 810 N N . ILE A 1 111 ? 14.586 -8.102 6.809 1 97.5 111 ILE A N 1
ATOM 811 C CA . ILE A 1 111 ? 13.492 -7.215 6.43 1 97.5 111 ILE A CA 1
ATOM 812 C C . ILE A 1 111 ? 13.219 -6.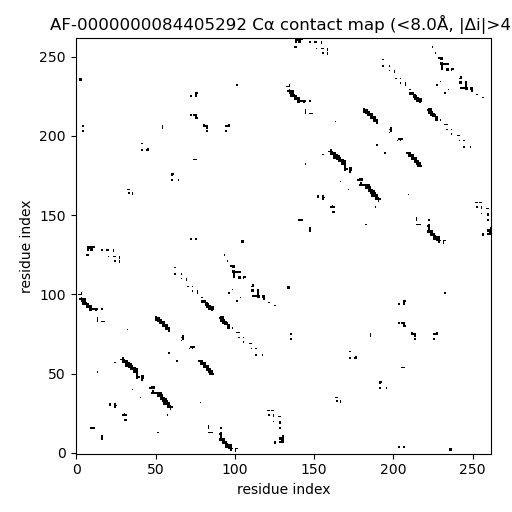227 7.562 1 97.5 111 ILE A C 1
ATOM 814 O O . ILE A 1 111 ? 12.93 -5.055 7.316 1 97.5 111 ILE A O 1
ATOM 818 N N . THR A 1 112 ? 13.289 -6.734 8.766 1 96.69 112 THR A N 1
ATOM 819 C CA . THR A 1 112 ? 13.133 -5.855 9.914 1 96.69 112 THR A CA 1
ATOM 820 C C . THR A 1 112 ? 14.172 -4.738 9.891 1 96.69 112 THR A C 1
ATOM 822 O O . THR A 1 112 ? 13.844 -3.568 10.102 1 96.69 112 THR A O 1
ATOM 825 N N . ALA A 1 113 ? 15.391 -5.082 9.633 1 97.75 113 ALA A N 1
ATOM 826 C CA . ALA A 1 113 ? 16.469 -4.098 9.562 1 97.75 113 ALA A CA 1
ATOM 827 C C . ALA A 1 113 ? 16.234 -3.1 8.438 1 97.75 113 ALA A C 1
ATOM 829 O O . ALA A 1 113 ? 16.469 -1.9 8.602 1 97.75 113 ALA A O 1
ATOM 830 N N . LEU A 1 114 ? 15.82 -3.594 7.32 1 98 114 LEU A N 1
ATOM 831 C CA . LEU A 1 114 ? 15.516 -2.74 6.176 1 98 114 LEU A CA 1
ATOM 832 C C . LEU A 1 114 ? 14.398 -1.757 6.52 1 98 114 LEU A C 1
ATOM 834 O O . LEU A 1 114 ? 14.477 -0.58 6.156 1 98 114 LEU A O 1
ATOM 838 N N . GLY A 1 115 ? 13.344 -2.297 7.203 1 97.94 115 GLY A N 1
ATOM 839 C CA . GLY A 1 115 ? 12.25 -1.437 7.625 1 97.94 115 GLY A CA 1
ATOM 840 C C . GLY A 1 115 ? 12.703 -0.284 8.5 1 97.94 115 GLY A C 1
ATOM 841 O O . GLY A 1 115 ? 12.219 0.84 8.352 1 97.94 115 GLY A O 1
ATOM 842 N N . ILE A 1 116 ? 13.633 -0.523 9.375 1 98.12 116 ILE A N 1
ATOM 843 C CA . ILE A 1 116 ? 14.164 0.493 10.281 1 98.12 116 ILE A CA 1
ATOM 844 C C . ILE A 1 116 ? 14.961 1.525 9.484 1 98.12 116 ILE A C 1
ATOM 846 O O . ILE A 1 116 ? 14.844 2.729 9.719 1 98.12 116 ILE A O 1
ATOM 850 N N . GLU A 1 117 ? 15.727 1.096 8.547 1 98.44 117 GLU A N 1
ATOM 851 C CA . GLU A 1 117 ? 16.5 1.998 7.695 1 98.44 117 GLU A CA 1
ATOM 852 C C . GLU A 1 117 ? 15.586 2.896 6.867 1 98.44 117 GLU A C 1
ATOM 854 O O . GLU A 1 117 ? 15.828 4.098 6.754 1 98.44 117 GLU A O 1
ATOM 859 N N . VAL A 1 118 ? 14.594 2.297 6.258 1 98.69 118 VAL A N 1
ATOM 860 C CA . VAL A 1 118 ? 13.656 3.059 5.438 1 98.69 118 VAL A CA 1
ATOM 861 C C . VAL A 1 118 ? 12.914 4.078 6.305 1 98.69 118 VAL A C 1
ATOM 863 O O . VAL A 1 118 ? 12.68 5.211 5.879 1 98.69 118 VAL A O 1
ATOM 866 N N . ARG A 1 119 ? 12.562 3.646 7.504 1 98.44 119 ARG A N 1
ATOM 867 C CA . ARG A 1 119 ? 11.922 4.578 8.43 1 98.44 119 ARG A CA 1
ATOM 868 C C . ARG A 1 119 ? 12.805 5.797 8.672 1 98.44 119 ARG A C 1
ATOM 870 O O . ARG A 1 119 ? 12.312 6.93 8.703 1 98.44 119 ARG A O 1
ATOM 877 N N . ASP A 1 120 ? 14.07 5.562 8.906 1 98.69 120 ASP A N 1
ATOM 878 C CA . ASP A 1 120 ? 15 6.66 9.141 1 98.69 120 ASP A CA 1
ATOM 879 C C . ASP A 1 120 ? 15 7.645 7.969 1 98.69 120 ASP A C 1
ATOM 881 O O . ASP A 1 120 ? 14.984 8.859 8.172 1 98.69 120 ASP A O 1
ATOM 885 N N . LYS A 1 121 ? 14.977 7.156 6.773 1 98.75 121 LYS A N 1
ATOM 886 C CA . LYS A 1 121 ? 14.938 8.016 5.59 1 98.75 121 LYS A CA 1
ATOM 887 C C . LYS A 1 121 ? 13.633 8.812 5.531 1 98.75 121 LYS A C 1
ATOM 889 O O . LYS A 1 121 ? 13.648 10 5.207 1 98.75 121 LYS A O 1
ATOM 894 N N . LEU A 1 122 ? 12.547 8.172 5.828 1 98.75 122 LEU A N 1
ATOM 895 C CA . LEU A 1 122 ? 11.258 8.859 5.785 1 98.75 122 LEU A CA 1
ATOM 896 C C . LEU A 1 122 ? 11.148 9.883 6.906 1 98.75 122 LEU A C 1
ATOM 898 O O . LEU A 1 122 ? 10.484 10.914 6.754 1 98.75 122 LEU A O 1
ATOM 902 N N . GLN A 1 123 ? 11.805 9.617 8.016 1 98.69 123 GLN A N 1
ATOM 903 C CA . GLN A 1 123 ? 11.859 10.625 9.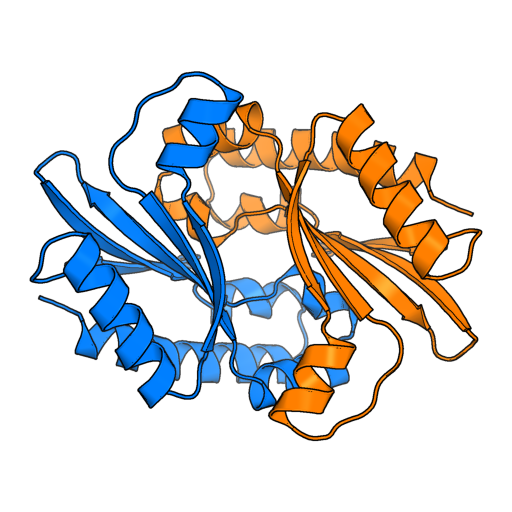07 1 98.69 123 GLN A CA 1
ATOM 904 C C . GLN A 1 123 ? 12.602 11.875 8.602 1 98.69 123 GLN A C 1
ATOM 906 O O . GLN A 1 123 ? 12.258 12.992 8.992 1 98.69 123 GLN A O 1
ATOM 911 N N . HIS A 1 124 ? 13.617 11.719 7.773 1 98.81 124 HIS A N 1
ATOM 912 C CA . HIS A 1 124 ? 14.281 12.867 7.176 1 98.81 124 HIS A CA 1
ATOM 913 C C . HIS A 1 124 ? 13.32 13.656 6.289 1 98.81 124 HIS A C 1
ATOM 915 O O . HIS A 1 124 ? 13.344 14.891 6.289 1 98.81 124 HIS A O 1
ATOM 921 N N . VAL A 1 125 ? 12.508 12.953 5.512 1 98.81 125 VAL A N 1
ATOM 922 C CA . VAL A 1 125 ? 11.492 13.609 4.695 1 98.81 125 VAL A CA 1
ATOM 923 C C . VAL A 1 125 ? 10.539 14.398 5.586 1 98.81 125 VAL A C 1
ATOM 925 O O . VAL A 1 125 ? 10.227 15.562 5.305 1 98.81 125 VAL A O 1
ATOM 928 N N . ALA A 1 126 ? 10.094 13.742 6.664 1 98.75 126 ALA A N 1
ATOM 929 C CA . ALA A 1 126 ? 9.188 14.391 7.609 1 98.75 126 ALA A CA 1
ATOM 930 C C . ALA A 1 126 ? 9.797 15.68 8.156 1 98.75 126 ALA A C 1
ATOM 932 O O . ALA A 1 126 ? 9.125 16.703 8.25 1 98.75 126 ALA A O 1
ATOM 933 N N . ASP A 1 127 ? 11.07 15.633 8.484 1 98.5 127 ASP A N 1
ATOM 934 C CA . ASP A 1 127 ? 11.766 16.797 9.031 1 98.5 127 ASP A CA 1
ATOM 935 C C . ASP A 1 127 ? 11.844 17.922 8.016 1 98.5 127 ASP A C 1
ATOM 937 O O . ASP A 1 127 ? 11.75 19.094 8.375 1 98.5 127 ASP A O 1
ATOM 941 N N . ALA A 1 128 ? 11.984 17.594 6.785 1 98.25 128 ALA A N 1
ATOM 942 C CA . ALA A 1 128 ? 12.156 18.562 5.715 1 98.25 128 ALA A CA 1
ATOM 943 C C . ALA A 1 128 ? 10.844 19.297 5.438 1 98.25 128 ALA A C 1
ATOM 945 O O . ALA A 1 128 ? 10.852 20.438 4.969 1 98.25 128 ALA A O 1
ATOM 946 N N . VAL A 1 129 ? 9.695 18.672 5.746 1 98.38 129 VAL A N 1
ATOM 947 C CA . VAL A 1 129 ? 8.438 19.266 5.32 1 98.38 129 VAL A CA 1
ATOM 948 C C . VAL A 1 129 ? 7.668 19.766 6.535 1 98.38 129 VAL A C 1
ATOM 950 O O . VAL A 1 129 ? 6.594 20.375 6.395 1 98.38 129 VAL A O 1
ATOM 953 N N . ARG A 1 130 ? 8.203 19.469 7.672 1 97.56 130 ARG A N 1
ATOM 954 C CA . ARG A 1 130 ? 7.531 19.828 8.914 1 97.56 130 ARG A CA 1
ATOM 955 C C . ARG A 1 130 ? 7.43 21.344 9.07 1 97.56 130 ARG A C 1
ATOM 957 O O . ARG A 1 130 ? 8.359 22.062 8.727 1 97.56 130 ARG A O 1
ATOM 964 N N . ALA A 1 131 ? 6.309 21.812 9.531 1 92 131 ALA A N 1
ATOM 965 C CA . ALA A 1 131 ? 6.121 23.219 9.859 1 92 131 ALA A CA 1
ATOM 966 C C . ALA A 1 131 ? 7.039 23.641 11.008 1 92 131 ALA A C 1
ATOM 968 O O . ALA A 1 131 ? 7.402 22.828 11.852 1 92 131 ALA A O 1
ATOM 969 N N . MET B 1 1 ? 2.166 -17.938 13.086 1 39.41 1 MET B N 1
ATOM 970 C CA . MET B 1 1 ? 2.623 -16.562 12.898 1 39.41 1 MET B CA 1
ATOM 971 C C . MET B 1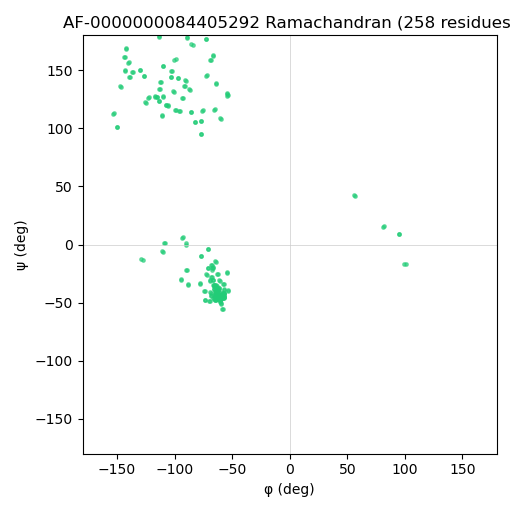 1 ? 1.805 -15.859 11.828 1 39.41 1 MET B C 1
ATOM 973 O O . MET B 1 1 ? 1.486 -16.453 10.797 1 39.41 1 MET B O 1
ATOM 977 N N . SER B 1 2 ? 1.036 -14.812 12.188 1 54 2 SER B N 1
ATOM 978 C CA . SER B 1 2 ? -0.055 -14.32 11.352 1 54 2 SER B CA 1
ATOM 979 C C . SER B 1 2 ? 0.458 -13.852 9.992 1 54 2 SER B C 1
ATOM 981 O O . SER B 1 2 ? 1.483 -13.18 9.906 1 54 2 SER B O 1
ATOM 983 N N . GLN B 1 3 ? 0.192 -14.562 8.906 1 88.25 3 GLN B N 1
ATOM 984 C CA . GLN B 1 3 ? 0.626 -14.398 7.523 1 88.25 3 GLN B CA 1
ATOM 985 C C . GLN B 1 3 ? 0.09 -13.102 6.926 1 88.25 3 GLN B C 1
ATOM 987 O O . GLN B 1 3 ? -1.079 -12.758 7.121 1 88.25 3 GLN B O 1
ATOM 992 N N . PHE B 1 4 ? 1 -12.172 6.566 1 97.12 4 PHE B N 1
ATOM 993 C CA . PHE B 1 4 ? 0.619 -10.875 6.023 1 97.12 4 PHE B CA 1
ATOM 994 C C . PHE B 1 4 ? 0.052 -11.023 4.617 1 97.12 4 PHE B C 1
ATOM 996 O O . PHE B 1 4 ? -0.438 -10.047 4.035 1 97.12 4 PHE B O 1
ATOM 1003 N N . VAL B 1 5 ? 0.106 -12.328 4.141 1 98.44 5 VAL B N 1
ATOM 1004 C CA . VAL B 1 5 ? -0.46 -12.586 2.822 1 98.44 5 VAL B CA 1
ATOM 1005 C C . VAL B 1 5 ? -1.136 -13.961 2.812 1 98.44 5 VAL B C 1
ATOM 1007 O O . VAL B 1 5 ? -0.905 -14.773 3.705 1 98.44 5 VAL B O 1
ATOM 1010 N N . PHE B 1 6 ? -1.96 -14.164 1.891 1 98.38 6 PHE B N 1
ATOM 1011 C CA . PHE B 1 6 ? -2.344 -15.484 1.396 1 98.38 6 PHE B CA 1
ATOM 1012 C C . PHE B 1 6 ? -2.24 -15.547 -0.123 1 98.38 6 PHE B C 1
ATOM 1014 O O . PHE B 1 6 ? -2.336 -14.516 -0.798 1 98.38 6 PHE B O 1
ATOM 1021 N N . SER B 1 7 ? -1.95 -16.719 -0.663 1 98.31 7 SER B N 1
ATOM 1022 C CA . SER B 1 7 ? -1.66 -16.828 -2.088 1 98.31 7 SER B CA 1
ATOM 1023 C C . SER B 1 7 ? -2.283 -18.078 -2.689 1 98.31 7 SER B C 1
ATOM 1025 O O . SER B 1 7 ? -2.611 -19.031 -1.965 1 98.31 7 SER B O 1
ATOM 1027 N N . VAL B 1 8 ? -2.516 -18.094 -3.99 1 98.62 8 VAL B N 1
ATOM 1028 C CA . VAL B 1 8 ? -2.996 -19.25 -4.738 1 98.62 8 VAL B CA 1
ATOM 1029 C C . VAL B 1 8 ? -2.229 -19.375 -6.055 1 98.62 8 VAL B C 1
ATOM 1031 O O . VAL B 1 8 ? -1.794 -18.359 -6.621 1 98.62 8 VAL B O 1
ATOM 1034 N N . PRO B 1 9 ? -2.049 -20.594 -6.52 1 98.56 9 PRO B N 1
ATOM 1035 C CA . PRO B 1 9 ? -1.562 -20.734 -7.891 1 98.56 9 PRO B CA 1
ATOM 1036 C C . PRO B 1 9 ? -2.619 -20.391 -8.938 1 98.56 9 PRO B C 1
ATOM 1038 O O . PRO B 1 9 ? -3.811 -20.625 -8.719 1 98.56 9 PRO B O 1
ATOM 1041 N N . ALA B 1 10 ? -2.178 -19.828 -9.992 1 98.06 10 ALA B N 1
ATOM 1042 C CA . ALA B 1 10 ? -3.094 -19.5 -11.078 1 98.06 10 ALA B CA 1
ATOM 1043 C C . ALA B 1 10 ? -3.041 -20.547 -12.188 1 98.06 10 ALA B C 1
ATOM 1045 O O . ALA B 1 10 ? -2.08 -21.312 -12.281 1 98.06 10 ALA B O 1
ATOM 1046 N N . LYS B 1 11 ? -4.105 -20.641 -13.07 1 89.56 11 LYS B N 1
ATOM 1047 C CA . LYS B 1 11 ? -4.191 -21.641 -14.141 1 89.56 11 LYS B CA 1
ATOM 1048 C C . LYS B 1 11 ? -3.555 -21.109 -15.422 1 89.56 11 LYS B C 1
ATOM 1050 O O . LYS B 1 11 ? -3.059 -21.891 -16.234 1 89.56 11 LYS B O 1
ATOM 1055 N N . GLY B 1 12 ? -3.443 -19.922 -15.578 1 91.81 12 GLY B N 1
ATOM 1056 C CA . GLY B 1 12 ? -3.035 -19.328 -16.844 1 91.81 12 GLY B CA 1
ATOM 1057 C C . GLY B 1 12 ? -1.68 -18.656 -16.766 1 91.81 12 GLY B C 1
ATOM 1058 O O . GLY B 1 12 ? -0.991 -18.734 -15.75 1 91.81 12 GLY B O 1
ATOM 1059 N N . ASP B 1 13 ? -1.312 -18.125 -17.953 1 97.75 13 ASP B N 1
ATOM 1060 C CA . ASP B 1 13 ? -0.067 -17.359 -18.016 1 97.75 13 ASP B CA 1
ATOM 1061 C C . ASP B 1 13 ? -0.221 -16.016 -17.328 1 97.75 13 ASP B C 1
ATOM 1063 O O . ASP B 1 13 ? -1.292 -15.688 -16.812 1 97.75 13 ASP B O 1
ATOM 1067 N N . PHE B 1 14 ? 0.789 -15.336 -17.281 1 98.75 14 PHE B N 1
ATOM 1068 C CA . PHE B 1 14 ? 0.882 -14.109 -16.484 1 98.75 14 PHE B CA 1
ATOM 1069 C C . PHE B 1 14 ? -0.181 -13.109 -16.922 1 98.75 14 PHE B C 1
ATOM 1071 O O . PHE B 1 14 ? -0.989 -12.656 -16.109 1 98.75 14 PHE B O 1
ATOM 1078 N N . ASP B 1 15 ? -0.24 -12.75 -18.156 1 98.62 15 ASP B N 1
ATOM 1079 C CA . ASP B 1 15 ? -1.148 -11.727 -18.656 1 98.62 15 ASP B CA 1
ATOM 1080 C C . ASP B 1 15 ? -2.605 -12.141 -18.484 1 98.62 15 ASP B C 1
ATOM 1082 O O . ASP B 1 15 ? -3.445 -11.328 -18.078 1 98.62 15 ASP B O 1
ATOM 1086 N N . THR B 1 16 ? -2.863 -13.375 -18.781 1 98.44 16 THR B N 1
ATOM 1087 C CA . THR B 1 16 ? -4.207 -13.906 -18.578 1 98.44 16 THR B CA 1
ATOM 1088 C C . THR B 1 16 ? -4.613 -13.82 -17.109 1 98.44 16 THR B C 1
ATOM 1090 O O . THR B 1 16 ? -5.746 -13.461 -16.797 1 98.44 16 THR B O 1
ATOM 1093 N N . THR B 1 17 ? -3.668 -14.188 -16.25 1 98.81 17 THR B N 1
ATOM 1094 C CA . THR B 1 17 ? -3.941 -14.156 -14.82 1 98.81 17 THR B CA 1
ATOM 1095 C C . THR B 1 17 ? -4.219 -12.734 -14.352 1 98.81 17 THR B C 1
ATOM 1097 O O . THR B 1 17 ? -5.141 -12.5 -13.562 1 98.81 17 THR B O 1
ATOM 1100 N N . VAL B 1 18 ? -3.441 -11.766 -14.805 1 98.88 18 VAL B N 1
ATOM 1101 C CA . VAL B 1 18 ? -3.668 -10.375 -14.43 1 98.88 18 VAL B CA 1
ATOM 1102 C C . VAL B 1 18 ? -5.086 -9.961 -14.812 1 98.88 18 VAL B C 1
ATOM 1104 O O . VAL B 1 18 ? -5.793 -9.336 -14.023 1 98.88 18 VAL B O 1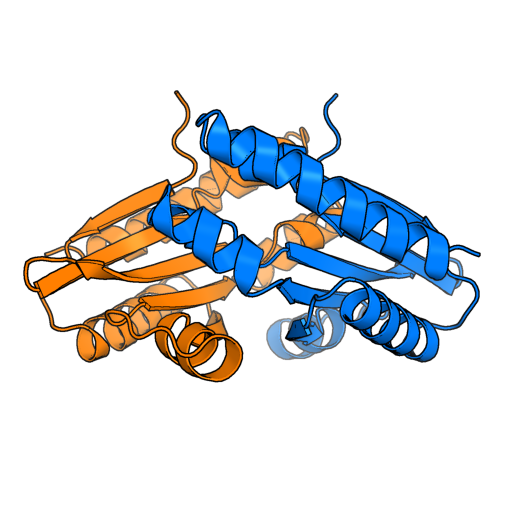
ATOM 1107 N N . ALA B 1 19 ? -5.508 -10.328 -16 1 98.75 19 ALA B N 1
ATOM 1108 C CA . ALA B 1 19 ? -6.852 -9.992 -16.469 1 98.75 19 ALA B CA 1
ATOM 1109 C C . ALA B 1 19 ? -7.914 -10.68 -15.617 1 98.75 19 ALA B C 1
ATOM 1111 O O . ALA B 1 19 ? -8.914 -10.062 -15.25 1 98.75 19 ALA B O 1
ATOM 1112 N N . GLN B 1 20 ? -7.711 -11.938 -15.32 1 98.75 20 GLN B N 1
ATOM 1113 C CA . GLN B 1 20 ? -8.664 -12.711 -14.531 1 98.75 20 GLN B CA 1
ATOM 1114 C C . GLN B 1 20 ? -8.789 -12.141 -13.117 1 98.75 20 GLN B C 1
ATOM 1116 O O . GLN B 1 20 ? -9.891 -12.062 -12.57 1 98.75 20 GLN B O 1
ATOM 1121 N N . VAL B 1 21 ? -7.652 -11.82 -12.508 1 98.94 21 VAL B N 1
ATOM 1122 C CA . VAL B 1 21 ? -7.656 -11.242 -11.172 1 98.94 21 VAL B CA 1
ATOM 1123 C C . VAL B 1 21 ? -8.43 -9.922 -11.18 1 98.94 21 VAL B C 1
ATOM 1125 O O . VAL B 1 21 ? -9.258 -9.672 -10.305 1 98.94 21 VAL B O 1
ATOM 1128 N N . THR B 1 22 ? -8.133 -9.078 -12.18 1 98.94 22 THR B N 1
ATOM 1129 C CA . THR B 1 22 ? -8.789 -7.781 -12.289 1 98.94 22 THR B CA 1
ATOM 1130 C C . THR B 1 22 ? -10.305 -7.949 -12.414 1 98.94 22 THR B C 1
ATOM 1132 O O . THR B 1 22 ? -11.07 -7.246 -11.75 1 98.94 22 THR B O 1
ATOM 1135 N N . GLU B 1 23 ? -10.75 -8.914 -13.188 1 98.75 23 GLU B N 1
ATOM 1136 C CA . GLU B 1 23 ? -12.172 -9.18 -13.359 1 98.75 23 GLU B CA 1
ATOM 1137 C C . GLU B 1 23 ? -12.797 -9.727 -12.078 1 98.75 23 GLU B C 1
ATOM 1139 O O . GLU B 1 23 ? -13.898 -9.328 -11.703 1 98.75 23 GLU B O 1
ATOM 1144 N N . ALA B 1 24 ? -12.109 -10.648 -11.453 1 98.81 24 ALA B N 1
ATOM 1145 C CA . ALA B 1 24 ? -12.625 -11.227 -10.219 1 98.81 24 ALA B CA 1
ATOM 1146 C C . ALA B 1 24 ? -12.75 -10.164 -9.125 1 98.81 24 ALA B C 1
ATOM 1148 O O . ALA B 1 24 ? -13.695 -10.203 -8.328 1 98.81 24 ALA B O 1
ATOM 1149 N N . LEU B 1 25 ? -11.742 -9.25 -9.062 1 98.94 25 LEU B N 1
ATOM 1150 C CA . LEU B 1 25 ? -11.812 -8.125 -8.133 1 98.94 25 LEU B CA 1
ATOM 1151 C C . LEU B 1 25 ? -13.07 -7.293 -8.391 1 98.94 25 LEU B C 1
ATOM 1153 O O . LEU B 1 25 ? -13.789 -6.941 -7.449 1 98.94 25 LEU B O 1
ATOM 1157 N N . LYS B 1 26 ? -13.367 -7.035 -9.625 1 98.75 26 LYS B N 1
ATOM 1158 C CA . LYS B 1 26 ? -14.539 -6.25 -10 1 98.75 26 LYS B CA 1
ATOM 1159 C C . LYS B 1 26 ? -15.82 -6.922 -9.531 1 98.75 26 LYS B C 1
ATOM 1161 O O . LYS B 1 26 ? -16.75 -6.254 -9.055 1 98.75 26 LYS B O 1
ATOM 1166 N N . VAL B 1 27 ? -15.922 -8.203 -9.703 1 98.75 27 VAL B N 1
ATOM 1167 C CA . VAL B 1 27 ? -17.094 -8.977 -9.305 1 98.75 27 VAL B CA 1
ATOM 1168 C C . VAL B 1 27 ? -17.344 -8.797 -7.809 1 98.75 27 VAL B C 1
ATOM 1170 O O . VAL B 1 27 ? -18.484 -8.742 -7.367 1 98.75 27 VAL B O 1
ATOM 1173 N N . GLU B 1 28 ? -16.219 -8.648 -7.043 1 98.75 28 GLU B N 1
ATOM 1174 C CA . GLU B 1 28 ? -16.344 -8.508 -5.594 1 98.75 28 GLU B CA 1
ATOM 1175 C C . GLU B 1 28 ? -16.406 -7.039 -5.184 1 98.75 28 GLU B C 1
ATOM 1177 O O . GLU B 1 28 ? -16.297 -6.711 -4 1 98.75 28 GLU B O 1
ATOM 1182 N N . GLY B 1 29 ? -16.469 -6.102 -6.141 1 98.62 29 GLY B N 1
ATOM 1183 C CA . GLY B 1 29 ? -16.703 -4.695 -5.859 1 98.62 29 GLY B CA 1
ATOM 1184 C C . GLY B 1 29 ? -15.43 -3.887 -5.758 1 98.62 29 GLY B C 1
ATOM 1185 O O . GLY B 1 29 ? -15.461 -2.721 -5.355 1 98.62 29 GLY B O 1
ATOM 1186 N N . PHE B 1 30 ? -14.359 -4.531 -6.121 1 98.88 30 PHE B N 1
ATOM 1187 C CA . PHE B 1 30 ? -13.086 -3.816 -6.113 1 98.88 30 PHE B CA 1
ATOM 1188 C C . PHE B 1 30 ? -12.742 -3.305 -7.508 1 98.88 30 PHE B C 1
ATOM 1190 O O . PHE B 1 30 ? -13 -3.984 -8.508 1 98.88 30 PHE B O 1
ATOM 1197 N N . GLY B 1 31 ? -12.156 -2.135 -7.578 1 98.5 31 GLY B N 1
ATOM 1198 C CA . GLY B 1 31 ? -11.445 -1.687 -8.766 1 98.5 31 GLY B CA 1
ATOM 1199 C C . GLY B 1 31 ? -9.945 -1.626 -8.57 1 98.5 31 GLY B C 1
ATOM 1200 O O . GLY B 1 31 ? -9.461 -1.484 -7.441 1 98.5 31 GLY B O 1
ATOM 1201 N N . VAL B 1 32 ? -9.25 -1.77 -9.641 1 98.88 32 VAL B N 1
ATOM 1202 C CA . VAL B 1 32 ? -7.801 -1.58 -9.578 1 98.88 32 VAL B CA 1
ATOM 1203 C C . VAL B 1 32 ? -7.469 -0.099 -9.75 1 98.88 32 VAL B C 1
ATOM 1205 O O . VAL B 1 32 ? -7.672 0.471 -10.82 1 98.88 32 VAL B O 1
ATOM 1208 N N . LEU B 1 33 ? -6.934 0.514 -8.688 1 98.75 33 LEU B N 1
ATOM 1209 C CA . LEU B 1 33 ? -6.633 1.941 -8.711 1 98.75 33 LEU B CA 1
ATOM 1210 C C . LEU B 1 33 ? -5.234 2.193 -9.258 1 98.75 33 LEU B C 1
ATOM 1212 O O . LEU B 1 33 ? -4.98 3.238 -9.867 1 98.75 33 LEU B O 1
ATOM 1216 N N . THR B 1 34 ? -4.316 1.29 -8.977 1 98.75 34 THR B N 1
ATOM 1217 C CA . THR B 1 34 ? -2.926 1.441 -9.391 1 98.75 34 THR B CA 1
ATOM 1218 C C . THR B 1 34 ? -2.359 0.111 -9.875 1 98.75 34 THR B C 1
ATOM 1220 O O . THR B 1 34 ? -2.793 -0.955 -9.43 1 98.75 34 THR B O 1
ATOM 1223 N N . THR B 1 35 ? -1.546 0.169 -10.844 1 98.81 35 THR B N 1
ATOM 1224 C CA . THR B 1 35 ? -0.743 -0.964 -11.28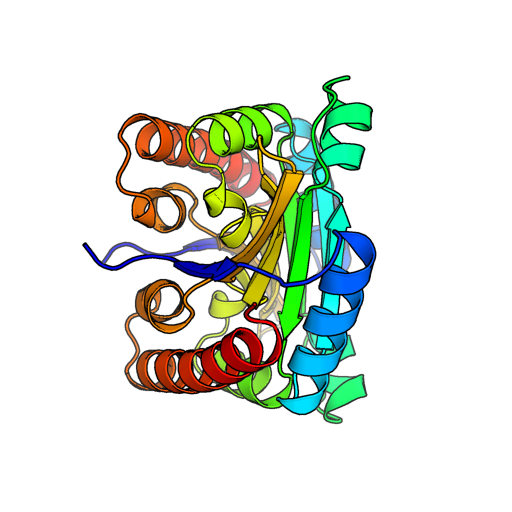9 1 98.81 35 THR B CA 1
ATOM 1225 C C . THR B 1 35 ? 0.74 -0.606 -11.297 1 98.81 35 THR B C 1
ATOM 1227 O O . THR B 1 35 ? 1.141 0.389 -11.906 1 98.81 35 THR B O 1
ATOM 1230 N N . ILE B 1 36 ? 1.51 -1.351 -10.57 1 98.81 36 ILE B N 1
ATOM 1231 C CA . ILE B 1 36 ? 2.959 -1.198 -10.602 1 98.81 36 ILE B CA 1
ATOM 1232 C C . ILE B 1 36 ? 3.594 -2.422 -11.258 1 98.81 36 ILE B C 1
ATOM 1234 O O . ILE B 1 36 ? 3.518 -3.531 -10.727 1 98.81 36 ILE B O 1
ATOM 1238 N N . ASP B 1 37 ? 4.137 -2.195 -12.43 1 98.81 37 ASP B N 1
ATOM 1239 C CA . ASP B 1 37 ? 4.965 -3.221 -13.062 1 98.81 37 ASP B CA 1
ATOM 1240 C C . ASP B 1 37 ? 6.355 -3.264 -12.43 1 98.81 37 ASP B C 1
ATOM 1242 O O . ASP B 1 37 ? 7.254 -2.529 -12.844 1 98.81 37 ASP B O 1
ATOM 1246 N N . VAL B 1 38 ? 6.559 -4.152 -11.453 1 98.75 38 VAL B N 1
ATOM 1247 C CA . VAL B 1 38 ? 7.77 -4.184 -10.641 1 98.75 38 VAL B CA 1
ATOM 1248 C C . VAL B 1 38 ? 8.969 -4.535 -11.516 1 98.75 38 VAL B C 1
ATOM 1250 O O . VAL B 1 38 ? 10.023 -3.898 -11.422 1 98.75 38 VAL B O 1
ATOM 1253 N N . ALA B 1 39 ? 8.828 -5.504 -12.344 1 98.25 39 ALA B N 1
ATOM 1254 C CA . ALA B 1 39 ? 9.914 -5.926 -13.219 1 98.25 39 ALA B CA 1
ATOM 1255 C C . ALA B 1 39 ? 10.367 -4.781 -14.125 1 98.25 39 ALA B C 1
ATOM 1257 O O . ALA B 1 39 ? 11.562 -4.492 -14.227 1 98.25 39 ALA B O 1
ATOM 1258 N N . ALA B 1 40 ? 9.438 -4.152 -14.797 1 98.31 40 ALA B N 1
ATOM 1259 C CA . ALA B 1 40 ? 9.766 -3.043 -15.688 1 98.31 40 ALA B CA 1
ATOM 1260 C C . ALA B 1 40 ? 10.398 -1.889 -14.922 1 98.31 40 ALA B C 1
ATOM 1262 O O . ALA B 1 40 ? 11.32 -1.233 -15.414 1 98.31 40 ALA B O 1
ATOM 1263 N N . THR B 1 41 ? 9.867 -1.633 -13.695 1 98.31 41 THR B N 1
ATOM 1264 C CA . THR B 1 41 ? 10.375 -0.528 -12.883 1 98.31 41 THR B CA 1
ATOM 1265 C C . THR B 1 41 ? 11.812 -0.786 -12.453 1 98.31 41 THR B C 1
ATOM 1267 O O . THR B 1 41 ? 12.672 0.096 -12.57 1 98.31 41 THR B O 1
ATOM 1270 N N . LEU B 1 42 ? 12.125 -1.963 -11.969 1 98.25 42 LEU B N 1
ATOM 1271 C CA . LEU B 1 42 ? 13.484 -2.305 -11.547 1 98.25 42 LEU B CA 1
ATOM 1272 C C . LEU B 1 42 ? 14.445 -2.264 -12.734 1 98.25 42 LEU B C 1
ATOM 1274 O O . LEU B 1 42 ? 15.586 -1.828 -12.594 1 98.25 42 LEU B O 1
ATOM 1278 N N . LYS B 1 43 ? 13.992 -2.727 -13.852 1 98.38 43 LYS B N 1
ATOM 1279 C CA . LYS B 1 43 ? 14.82 -2.646 -15.055 1 98.38 43 LYS B CA 1
ATOM 1280 C C . LYS B 1 43 ? 15.148 -1.198 -15.398 1 98.38 43 LYS B C 1
ATOM 1282 O O . LYS B 1 43 ? 16.312 -0.865 -15.648 1 98.38 43 LYS B O 1
ATOM 1287 N N . ALA B 1 44 ? 14.172 -0.363 -15.422 1 98.12 44 ALA B N 1
ATOM 1288 C CA . ALA B 1 44 ? 14.336 1.037 -15.805 1 98.12 44 ALA B CA 1
ATOM 1289 C C . ALA B 1 44 ? 15.234 1.774 -14.812 1 98.12 44 ALA B C 1
ATOM 1291 O O . ALA B 1 44 ? 16.031 2.627 -15.211 1 98.12 44 ALA B O 1
ATOM 1292 N N . LYS B 1 45 ? 15.109 1.426 -13.539 1 97.5 45 LYS B N 1
ATOM 1293 C CA . LYS B 1 45 ? 15.75 2.223 -12.5 1 97.5 45 LYS B CA 1
ATOM 1294 C C . LYS B 1 45 ? 17.125 1.653 -12.133 1 97.5 45 LYS B C 1
ATOM 1296 O O . LYS B 1 45 ? 18.016 2.395 -11.742 1 97.5 45 LYS B O 1
ATOM 1301 N N . LEU B 1 46 ? 17.234 0.335 -12.273 1 98.19 46 LEU B N 1
ATOM 1302 C CA . LEU B 1 46 ? 18.438 -0.287 -11.758 1 98.19 46 LEU B CA 1
ATOM 1303 C C . LEU B 1 46 ? 19.109 -1.159 -12.82 1 98.19 46 LEU B C 1
ATOM 1305 O O . LEU B 1 46 ? 20.188 -1.699 -12.602 1 98.19 46 LEU B O 1
ATOM 1309 N N . GLY B 1 47 ? 18.406 -1.447 -13.906 1 98.25 47 GLY B N 1
ATOM 1310 C CA . GLY B 1 47 ? 18.938 -2.307 -14.961 1 98.25 47 GLY B CA 1
ATOM 1311 C C . GLY B 1 47 ? 18.797 -3.785 -14.648 1 98.25 47 GLY B C 1
ATOM 1312 O O . GLY B 1 47 ? 19.406 -4.625 -15.305 1 98.25 47 GLY B O 1
ATOM 1313 N N . ILE B 1 48 ? 18 -4.047 -13.727 1 98.06 48 ILE B N 1
ATOM 1314 C CA . ILE B 1 48 ? 17.828 -5.434 -13.297 1 98.06 48 ILE B CA 1
ATOM 1315 C C . ILE B 1 48 ? 16.672 -6.074 -14.055 1 98.06 48 ILE B C 1
ATOM 1317 O O . ILE B 1 48 ? 15.555 -5.551 -14.047 1 98.06 48 ILE B O 1
ATOM 1321 N N . GLU B 1 49 ? 16.969 -7.172 -14.656 1 97.44 49 GLU B N 1
ATOM 1322 C CA . GLU B 1 49 ? 15.922 -7.938 -15.328 1 97.44 49 GLU B CA 1
ATOM 1323 C C . GLU B 1 49 ? 15.312 -8.977 -14.391 1 97.44 49 GLU B C 1
ATOM 1325 O O . GLU B 1 49 ? 16.031 -9.617 -13.617 1 97.44 49 GLU B O 1
ATOM 1330 N N . GLY B 1 50 ? 14.031 -9.016 -14.469 1 97.06 50 GLY B N 1
ATOM 1331 C CA . GLY B 1 50 ? 13.328 -9.977 -13.633 1 97.06 50 GLY B CA 1
ATOM 1332 C C . GLY B 1 50 ? 12.133 -10.602 -14.328 1 97.06 50 GLY B C 1
ATOM 1333 O O . GLY B 1 50 ? 11.758 -10.188 -15.422 1 97.06 50 GLY B O 1
ATOM 1334 N N . ARG B 1 51 ? 11.633 -11.633 -13.695 1 98.19 51 ARG B N 1
ATOM 1335 C CA . ARG B 1 51 ? 10.414 -12.266 -14.18 1 98.19 51 ARG B CA 1
ATOM 1336 C C . ARG B 1 51 ? 9.211 -11.352 -14 1 98.19 51 ARG B C 1
ATOM 1338 O O . ARG B 1 51 ? 9.234 -10.445 -13.164 1 98.19 51 ARG B O 1
ATOM 1345 N N . PRO B 1 52 ? 8.164 -11.594 -14.75 1 98.75 52 PRO B N 1
ATOM 1346 C CA . PRO B 1 52 ? 6.965 -10.758 -14.625 1 98.75 52 PRO B CA 1
ATOM 1347 C C . PRO B 1 52 ? 6.449 -10.688 -13.188 1 98.75 52 PRO B C 1
ATOM 1349 O O . PRO B 1 52 ? 6.32 -11.711 -12.516 1 98.75 52 PRO B O 1
ATOM 1352 N N . TYR B 1 53 ? 6.246 -9.555 -12.703 1 98.88 53 TYR B N 1
ATOM 1353 C CA . TYR B 1 53 ? 5.832 -9.211 -11.352 1 98.88 53 TYR B CA 1
ATOM 1354 C C . TYR B 1 53 ? 5.078 -7.883 -11.328 1 98.88 53 TYR B C 1
ATOM 1356 O O . TYR B 1 53 ? 5.66 -6.828 -11.594 1 98.88 53 TYR B O 1
ATOM 1364 N N . VAL B 1 54 ? 3.744 -7.938 -11 1 98.94 54 VAL B N 1
ATOM 1365 C CA . VAL B 1 54 ? 2.971 -6.703 -10.93 1 98.94 54 VAL B CA 1
ATOM 1366 C C . VAL B 1 54 ? 2.26 -6.609 -9.586 1 98.94 54 VAL B C 1
ATOM 1368 O O . VAL B 1 54 ? 1.948 -7.633 -8.969 1 98.94 54 VAL B O 1
ATOM 1371 N N . ILE B 1 55 ? 2.143 -5.438 -9.07 1 98.94 55 ILE B N 1
ATOM 1372 C CA . ILE B 1 55 ? 1.314 -5.125 -7.91 1 98.94 55 ILE B CA 1
ATOM 1373 C C . ILE B 1 55 ? 0.056 -4.387 -8.359 1 98.94 55 ILE B C 1
ATOM 1375 O O . ILE B 1 55 ? 0.139 -3.316 -8.961 1 98.94 55 ILE B O 1
ATOM 1379 N N . LEU B 1 56 ? -1.046 -4.922 -8.094 1 98.94 56 LEU B N 1
ATOM 1380 C CA . LEU B 1 56 ? -2.338 -4.281 -8.312 1 98.94 56 LEU B CA 1
ATOM 1381 C C . LEU B 1 56 ? -2.885 -3.693 -7.02 1 98.94 56 LEU B C 1
ATOM 1383 O O . LEU B 1 56 ? -3.141 -4.426 -6.059 1 98.94 56 LEU B O 1
ATOM 1387 N N . GLY B 1 57 ? -3.018 -2.379 -6.98 1 98.88 57 GLY B N 1
ATOM 1388 C CA . GLY B 1 57 ? -3.709 -1.757 -5.863 1 98.88 57 GLY B CA 1
ATOM 1389 C C . GLY B 1 57 ? -5.219 -1.772 -6.012 1 98.88 57 GLY B C 1
ATOM 1390 O O . GLY B 1 57 ? -5.777 -1.005 -6.797 1 98.88 57 GLY B O 1
ATOM 1391 N N . ALA B 1 58 ? -5.848 -2.605 -5.289 1 98.88 58 ALA B N 1
ATOM 1392 C CA . ALA B 1 58 ? -7.289 -2.803 -5.418 1 98.88 58 ALA B CA 1
ATOM 1393 C C . ALA B 1 58 ? -8.039 -2.111 -4.285 1 98.88 58 ALA B C 1
ATOM 1395 O O . ALA B 1 58 ? -7.594 -2.125 -3.137 1 98.88 58 ALA B O 1
ATOM 1396 N N . CYS B 1 59 ? -9.203 -1.587 -4.637 1 98.62 59 CYS B N 1
ATOM 1397 C CA . CYS B 1 59 ? -9.953 -0.879 -3.605 1 98.62 59 CYS B CA 1
ATOM 1398 C C . CYS B 1 59 ? -11.453 -1.039 -3.818 1 98.62 59 CYS B C 1
ATOM 1400 O O . CYS B 1 59 ? -11.93 -1.007 -4.953 1 98.62 59 CYS B O 1
ATOM 1402 N N . ASN B 1 60 ? -12.125 -1.276 -2.812 1 98.5 60 ASN B N 1
ATOM 1403 C CA . ASN B 1 60 ? -13.57 -1.117 -2.721 1 98.5 60 ASN B CA 1
ATOM 1404 C C . ASN B 1 60 ? -13.953 0.23 -2.111 1 98.5 60 ASN B C 1
ATOM 1406 O O . ASN B 1 60 ? -13.734 0.461 -0.921 1 98.5 60 ASN B O 1
ATOM 1410 N N . PRO B 1 61 ? -14.594 1.09 -2.887 1 98.12 61 PRO B N 1
ATOM 1411 C CA . PRO B 1 61 ? -14.805 2.465 -2.432 1 98.12 61 PRO B CA 1
ATOM 1412 C C . PRO B 1 61 ? -15.648 2.543 -1.161 1 98.12 61 PRO B C 1
ATOM 1414 O O . PRO B 1 61 ? -15.414 3.408 -0.312 1 98.12 61 PRO B O 1
ATOM 1417 N N . ARG B 1 62 ? -16.609 1.754 -0.997 1 98.06 62 ARG B N 1
ATOM 1418 C CA . ARG B 1 62 ? -17.453 1.774 0.192 1 98.06 62 ARG B CA 1
ATOM 1419 C C . ARG B 1 62 ? -16.656 1.395 1.437 1 98.06 62 ARG B C 1
ATOM 1421 O O . ARG B 1 62 ? -16.766 2.055 2.473 1 98.06 62 ARG B O 1
ATOM 1428 N N . TYR B 1 63 ? -15.875 0.298 1.339 1 98.31 63 TYR B N 1
ATOM 1429 C CA . TYR B 1 63 ? -15.047 -0.117 2.461 1 98.31 63 TYR B CA 1
ATOM 1430 C C . TYR B 1 63 ? -13.984 0.934 2.771 1 98.31 63 TYR B C 1
ATOM 1432 O O . TYR B 1 63 ? -13.711 1.227 3.938 1 98.31 63 TYR B O 1
ATOM 1440 N N . ALA B 1 64 ? -13.383 1.438 1.714 1 98 64 ALA B N 1
ATOM 1441 C CA . ALA B 1 64 ? -12.359 2.465 1.901 1 98 64 ALA B CA 1
ATOM 1442 C C . ALA B 1 64 ? -12.93 3.682 2.627 1 98 64 ALA B C 1
ATOM 1444 O O . ALA B 1 64 ? -12.312 4.211 3.551 1 98 64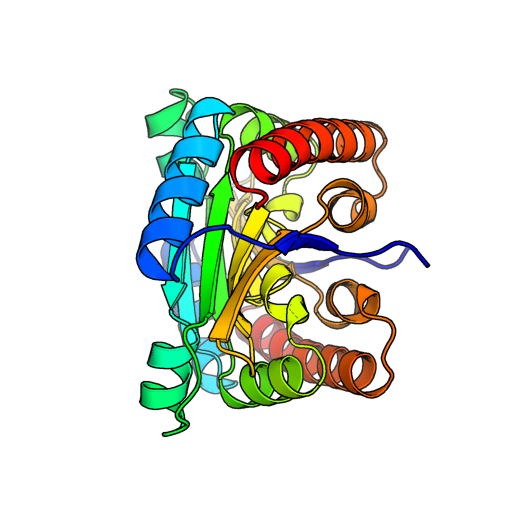 ALA B O 1
ATOM 1445 N N . HIS B 1 65 ? -14.133 4.098 2.178 1 98.25 65 HIS B N 1
ATOM 1446 C CA . HIS B 1 65 ? -14.773 5.238 2.816 1 98.25 65 HIS B CA 1
ATOM 1447 C C . HIS B 1 65 ? -15.047 4.965 4.293 1 98.25 65 HIS B C 1
ATOM 1449 O O . HIS B 1 65 ? -14.766 5.809 5.148 1 98.25 65 HIS B O 1
ATOM 1455 N N . GLN B 1 66 ? -15.586 3.846 4.578 1 97.81 66 GLN B N 1
ATOM 1456 C CA . GLN B 1 66 ? -15.859 3.449 5.957 1 97.81 66 GLN B CA 1
ATOM 1457 C C . GLN B 1 66 ? -14.586 3.459 6.797 1 97.81 66 GLN B C 1
ATOM 1459 O O . GLN B 1 66 ? -14.586 3.947 7.926 1 97.81 66 GLN B O 1
ATOM 1464 N N . ALA B 1 67 ? -13.539 2.922 6.293 1 98 67 ALA B N 1
ATOM 1465 C CA . ALA B 1 67 ? -12.258 2.861 7.004 1 98 67 ALA B CA 1
ATOM 1466 C C . ALA B 1 67 ? -11.711 4.262 7.27 1 98 67 ALA B C 1
ATOM 1468 O O . ALA B 1 67 ? -11.289 4.566 8.391 1 98 67 ALA B O 1
ATOM 1469 N N . LEU B 1 68 ? -11.734 5.09 6.25 1 97.88 68 LEU B N 1
ATOM 1470 C CA . LEU B 1 68 ? -11.172 6.434 6.336 1 97.88 68 LEU B CA 1
ATOM 1471 C C . LEU B 1 68 ? -11.961 7.289 7.324 1 97.88 68 LEU B C 1
ATOM 1473 O O . LEU B 1 68 ? -11.391 8.148 8 1 97.88 68 LEU B O 1
ATOM 1477 N N . GLU B 1 69 ? -13.266 7.066 7.387 1 96.75 69 GLU B N 1
ATOM 1478 C CA . GLU B 1 69 ? -14.102 7.781 8.352 1 96.75 69 GLU B CA 1
ATOM 1479 C C . GLU B 1 69 ? -13.75 7.387 9.781 1 96.75 69 GLU B C 1
ATOM 1481 O O . GLU B 1 69 ? -13.734 8.234 10.68 1 96.75 69 GLU B O 1
ATOM 1486 N N . ALA B 1 70 ? -13.477 6.18 9.938 1 96.69 70 ALA B N 1
ATOM 1487 C CA . ALA B 1 70 ? -13.18 5.66 11.266 1 96.69 70 ALA B CA 1
ATOM 1488 C C . ALA B 1 70 ? -11.758 6.016 11.695 1 96.69 70 ALA B C 1
ATOM 1490 O O . ALA B 1 70 ? -11.484 6.195 12.883 1 96.69 70 ALA B O 1
ATOM 1491 N N . GLU B 1 71 ? -10.836 6.07 10.758 1 97.19 71 GLU B N 1
ATOM 1492 C CA . GLU B 1 71 ? -9.422 6.336 11.008 1 97.19 71 GLU B CA 1
ATOM 1493 C C . GLU B 1 71 ? -8.781 7.039 9.812 1 97.19 71 GLU B C 1
ATOM 1495 O O . GLU B 1 71 ? -8.312 6.383 8.883 1 97.19 71 GLU B O 1
ATOM 1500 N N . PRO B 1 72 ? -8.602 8.312 9.883 1 97.12 72 PRO B N 1
ATOM 1501 C CA . PRO B 1 72 ? -8.086 9.062 8.734 1 97.12 72 PRO B CA 1
ATOM 1502 C C . PRO B 1 72 ? -6.684 8.633 8.328 1 97.12 72 PRO B C 1
ATOM 1504 O O . PRO B 1 72 ? -6.32 8.719 7.152 1 97.12 72 PRO B O 1
ATOM 1507 N N . ASP B 1 73 ? -5.898 8.086 9.258 1 97.88 73 ASP B N 1
ATOM 1508 C CA . ASP B 1 73 ? -4.52 7.707 8.969 1 97.88 73 ASP B CA 1
ATOM 1509 C C . ASP B 1 73 ? -4.465 6.406 8.172 1 97.88 73 ASP B C 1
ATOM 1511 O O . ASP B 1 73 ? -3.41 6.039 7.648 1 97.88 73 ASP B O 1
ATOM 1515 N N . ILE B 1 74 ? -5.555 5.73 8.031 1 98.31 74 ILE B N 1
ATOM 1516 C CA . ILE B 1 74 ? -5.562 4.375 7.492 1 98.31 74 ILE B CA 1
ATOM 1517 C C . ILE B 1 74 ? -5.172 4.402 6.016 1 98.31 74 ILE B C 1
ATOM 1519 O O . ILE B 1 74 ? -4.82 3.369 5.441 1 98.31 74 ILE B O 1
ATOM 1523 N N . GLY B 1 75 ? -5.238 5.594 5.32 1 98.56 75 GLY B N 1
ATOM 1524 C CA . GLY B 1 75 ? -4.773 5.73 3.951 1 98.56 75 GLY B CA 1
ATOM 1525 C C . GLY B 1 75 ? -3.336 5.285 3.762 1 98.56 75 GLY B C 1
ATOM 1526 O O . GLY B 1 75 ? -2.939 4.902 2.66 1 98.56 75 GLY B O 1
ATOM 1527 N N . ALA B 1 76 ? -2.561 5.305 4.781 1 98.62 76 ALA B N 1
ATOM 1528 C CA . ALA B 1 76 ? -1.164 4.879 4.742 1 98.62 76 ALA B CA 1
ATOM 1529 C C . ALA B 1 76 ? -1.056 3.381 4.477 1 98.62 76 ALA B C 1
ATOM 1531 O O . ALA B 1 76 ? 0.014 2.883 4.117 1 98.62 76 ALA B O 1
ATOM 1532 N N . LEU B 1 77 ? -2.162 2.617 4.715 1 98.5 77 LEU B N 1
ATOM 1533 C CA . LEU B 1 77 ? -2.158 1.167 4.547 1 98.5 77 LEU B CA 1
ATOM 1534 C C . LEU B 1 77 ? -2.98 0.758 3.33 1 98.5 77 LEU B C 1
ATOM 1536 O O . LEU B 1 77 ? -3.168 -0.434 3.076 1 98.5 77 LEU B O 1
ATOM 1540 N N . LEU B 1 78 ? -3.543 1.751 2.594 1 98.44 78 LEU B N 1
ATOM 1541 C CA . LEU B 1 78 ? -4.383 1.512 1.426 1 98.44 78 LEU B CA 1
ATOM 1542 C C . LEU B 1 78 ? -3.609 1.764 0.136 1 98.44 78 LEU B C 1
ATOM 1544 O O . LEU B 1 78 ? -2.674 2.564 0.116 1 98.44 78 LEU B O 1
ATOM 1548 N N . PRO B 1 79 ? -3.92 1.08 -0.921 1 98.56 79 PRO B N 1
ATOM 1549 C CA . PRO B 1 79 ? -5.031 0.157 -1.168 1 98.56 79 PRO B CA 1
ATOM 1550 C C . PRO B 1 79 ? -4.695 -1.283 -0.788 1 98.56 79 PRO B C 1
ATOM 1552 O O . PRO B 1 79 ? -3.605 -1.555 -0.28 1 98.56 79 PRO B O 1
ATOM 1555 N N . CYS B 1 80 ? -5.656 -2.172 -0.96 1 98.69 80 CYS B N 1
ATOM 1556 C CA . CYS B 1 80 ? -5.406 -3.6 -0.801 1 98.69 80 CYS B CA 1
ATOM 1557 C C . CYS B 1 80 ? -4.668 -4.164 -2.01 1 98.69 80 CYS B C 1
ATOM 1559 O O . CYS B 1 80 ? -5.242 -4.289 -3.092 1 98.69 80 CYS B O 1
ATOM 1561 N N . ASN B 1 8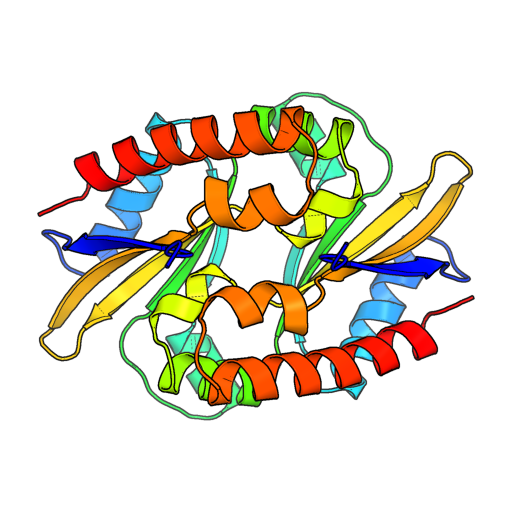1 ? -3.482 -4.594 -1.782 1 98.88 81 ASN B N 1
ATOM 1562 C CA . ASN B 1 81 ? -2.633 -4.996 -2.896 1 98.88 81 ASN B CA 1
ATOM 1563 C C . ASN B 1 81 ? -2.807 -6.477 -3.229 1 98.88 81 ASN B C 1
ATOM 1565 O O . ASN B 1 81 ? -2.928 -7.305 -2.326 1 98.88 81 ASN B O 1
ATOM 1569 N N . VAL B 1 82 ? -2.797 -6.746 -4.492 1 98.94 82 VAL B N 1
ATOM 1570 C CA . VAL B 1 82 ? -2.705 -8.094 -5.047 1 98.94 82 VAL B CA 1
ATOM 1571 C C . VAL B 1 82 ? -1.492 -8.188 -5.969 1 98.94 82 VAL B C 1
ATOM 1573 O O . VAL B 1 82 ? -1.348 -7.398 -6.898 1 98.94 82 VAL B O 1
ATOM 1576 N N . VAL B 1 83 ? -0.657 -9.148 -5.723 1 98.94 83 VAL B N 1
ATOM 1577 C CA . VAL B 1 83 ? 0.53 -9.375 -6.539 1 98.94 83 VAL B CA 1
ATOM 1578 C C . VAL B 1 83 ? 0.273 -10.531 -7.508 1 98.94 83 VAL B C 1
ATOM 1580 O O . VAL B 1 83 ? -0.31 -11.547 -7.133 1 98.94 83 VAL B O 1
ATOM 1583 N N . VAL B 1 84 ? 0.59 -10.336 -8.727 1 98.94 84 VAL B N 1
ATOM 1584 C CA . VAL B 1 84 ? 0.7 -11.414 -9.703 1 98.94 84 VAL B CA 1
ATOM 1585 C C . VAL B 1 84 ? 2.152 -11.562 -10.156 1 98.94 84 VAL B C 1
ATOM 1587 O O . VAL B 1 84 ? 2.777 -10.586 -10.578 1 98.94 84 VAL B O 1
ATOM 1590 N N . ARG B 1 85 ? 2.67 -12.75 -9.984 1 98.81 85 ARG B N 1
ATOM 1591 C CA . ARG B 1 85 ? 4.078 -12.898 -10.328 1 98.81 85 ARG B CA 1
ATOM 1592 C C . ARG B 1 85 ? 4.344 -14.266 -10.953 1 98.81 85 ARG B C 1
ATOM 1594 O O . ARG B 1 85 ? 3.648 -15.242 -10.648 1 98.81 85 ARG B O 1
ATOM 1601 N N . THR B 1 86 ? 5.32 -14.297 -11.805 1 98.81 86 THR B N 1
ATOM 1602 C CA . THR B 1 86 ? 5.805 -15.555 -12.367 1 98.81 86 THR B CA 1
ATOM 1603 C C . THR B 1 86 ? 6.879 -16.172 -11.477 1 98.81 86 THR B C 1
ATOM 1605 O O . THR B 1 86 ? 7.797 -15.477 -11.031 1 98.81 86 THR B O 1
ATOM 1608 N N . GLU B 1 87 ? 6.738 -17.453 -11.234 1 98 87 GLU B N 1
ATOM 1609 C CA . GLU B 1 87 ? 7.691 -18.188 -10.406 1 98 87 GLU B CA 1
ATOM 1610 C C . GLU B 1 87 ? 8.875 -18.672 -11.242 1 98 87 GLU B C 1
ATOM 1612 O O . GLU B 1 87 ? 8.859 -18.578 -12.469 1 98 87 GLU B O 1
ATOM 1617 N N . ALA B 1 88 ? 9.828 -19.188 -10.547 1 96.38 88 ALA B N 1
ATOM 1618 C CA . ALA B 1 88 ? 11.047 -19.672 -11.211 1 96.38 88 ALA B CA 1
ATOM 1619 C C . ALA B 1 88 ? 10.727 -20.781 -12.203 1 96.38 88 ALA B C 1
ATOM 1621 O O . ALA B 1 88 ? 11.375 -20.906 -13.242 1 96.38 88 ALA B O 1
ATOM 1622 N N . ASP B 1 89 ? 9.734 -21.562 -11.953 1 96.81 89 ASP B N 1
ATOM 1623 C CA . ASP B 1 89 ? 9.406 -22.703 -12.805 1 96.81 89 ASP B CA 1
ATOM 1624 C C . ASP B 1 89 ? 8.43 -22.297 -13.906 1 96.81 89 ASP B C 1
ATOM 1626 O O . ASP B 1 89 ? 7.941 -23.156 -14.656 1 96.81 89 ASP B O 1
ATOM 1630 N N . GLY B 1 90 ? 8.062 -21.031 -13.938 1 97.06 90 GLY B N 1
ATOM 1631 C CA . GLY B 1 90 ? 7.203 -20.531 -14.992 1 97.06 90 GLY B CA 1
ATOM 1632 C C . GLY B 1 90 ? 5.75 -20.422 -14.578 1 97.06 90 GLY B C 1
ATOM 1633 O O . GLY B 1 90 ? 4.949 -19.781 -15.25 1 97.06 90 GLY B O 1
ATOM 1634 N N . SER B 1 91 ? 5.449 -21.125 -13.477 1 98.06 91 SER B N 1
ATOM 1635 C CA . SER B 1 91 ? 4.074 -21.016 -13 1 98.06 91 SER B CA 1
ATOM 1636 C C . SER B 1 91 ? 3.781 -19.594 -12.5 1 98.06 91 SER B C 1
ATOM 1638 O O . SER B 1 91 ? 4.695 -18.781 -12.344 1 98.06 91 SER B O 1
ATOM 1640 N N . VAL B 1 92 ? 2.504 -19.266 -12.383 1 98.81 92 VAL B N 1
ATOM 1641 C CA . VAL B 1 92 ? 2.096 -17.938 -11.945 1 98.81 92 VAL B CA 1
ATOM 1642 C C . VAL B 1 92 ? 1.421 -18.031 -10.578 1 98.81 92 VAL B C 1
ATOM 1644 O O . VAL B 1 92 ? 0.616 -18.922 -10.336 1 98.81 92 VAL B O 1
ATOM 1647 N N . SER B 1 93 ? 1.792 -17.141 -9.656 1 98.75 93 SER B N 1
ATOM 1648 C CA . SER B 1 93 ? 1.19 -17.016 -8.336 1 98.75 93 SER B CA 1
ATOM 1649 C C . SER B 1 93 ? 0.422 -15.703 -8.195 1 98.75 93 SER B C 1
ATOM 1651 O O . SER B 1 93 ? 0.845 -14.672 -8.719 1 98.75 93 SER B O 1
ATOM 1653 N N . VAL B 1 94 ? -0.726 -15.789 -7.551 1 98.94 94 VAL B N 1
ATOM 1654 C CA . VAL B 1 94 ? -1.472 -14.609 -7.113 1 98.94 94 VAL B CA 1
ATOM 1655 C C . VAL B 1 94 ? -1.375 -14.477 -5.594 1 98.94 94 VAL B C 1
ATOM 1657 O O . VAL B 1 94 ? -1.758 -15.391 -4.855 1 98.94 94 VAL B O 1
ATOM 1660 N N . VAL B 1 95 ? -0.833 -13.383 -5.125 1 98.81 95 VAL B N 1
ATOM 1661 C CA . VAL B 1 95 ? -0.571 -13.141 -3.711 1 98.81 95 VAL B CA 1
ATOM 1662 C C . VAL B 1 95 ? -1.401 -11.953 -3.229 1 98.81 95 VAL B C 1
ATOM 1664 O O . VAL B 1 95 ? -1.354 -10.875 -3.82 1 98.81 95 VAL B O 1
ATOM 1667 N N . PHE B 1 96 ? -2.152 -12.148 -2.143 1 98.88 96 PHE B N 1
ATOM 1668 C CA . PHE B 1 96 ? -3.029 -11.125 -1.592 1 98.88 96 PHE B CA 1
ATOM 1669 C C . PHE B 1 96 ? -2.492 -10.609 -0.261 1 98.88 96 PHE B C 1
ATOM 1671 O O . PHE B 1 96 ? -2.182 -11.398 0.635 1 98.88 96 PHE B O 1
ATOM 1678 N N . MET B 1 97 ? -2.367 -9.297 -0.182 1 98.81 97 MET B N 1
ATOM 1679 C CA . MET B 1 97 ? -2.203 -8.758 1.165 1 98.81 97 MET B CA 1
ATOM 1680 C C . MET B 1 97 ? -3.336 -9.211 2.076 1 98.81 97 MET B C 1
ATOM 1682 O O . MET B 1 97 ? -4.504 -9.188 1.684 1 98.81 97 MET B O 1
ATOM 1686 N N . ASP B 1 98 ? -3.029 -9.719 3.197 1 98.38 98 ASP B N 1
ATOM 1687 C CA . ASP B 1 98 ? -4.07 -10.078 4.156 1 98.38 98 ASP B CA 1
ATOM 1688 C C . ASP B 1 98 ? -4.613 -8.844 4.867 1 98.38 98 ASP B C 1
ATOM 1690 O O . ASP B 1 98 ? -3.982 -8.32 5.789 1 98.38 98 ASP B O 1
ATOM 1694 N N . PRO B 1 99 ? -5.828 -8.422 4.516 1 98.19 99 PRO B N 1
ATOM 1695 C CA . PRO B 1 99 ? -6.34 -7.176 5.086 1 98.19 99 PRO B CA 1
ATOM 1696 C C . PRO B 1 99 ? -6.594 -7.277 6.59 1 98.19 99 PRO B C 1
ATOM 1698 O O . PRO B 1 99 ? -6.488 -6.277 7.305 1 98.19 99 PRO B O 1
ATOM 1701 N N . ALA B 1 100 ? -6.938 -8.438 7.094 1 97.06 100 ALA B N 1
ATOM 1702 C CA . ALA B 1 100 ? -7.156 -8.602 8.531 1 97.06 100 ALA B CA 1
ATOM 1703 C C . ALA B 1 100 ? -5.871 -8.359 9.312 1 97.06 100 ALA B C 1
ATOM 1705 O O . ALA B 1 100 ? -5.887 -7.727 10.367 1 97.06 100 ALA B O 1
ATOM 1706 N N . ALA B 1 101 ? -4.785 -8.852 8.781 1 96.31 101 ALA B N 1
ATOM 1707 C CA . ALA B 1 101 ? -3.49 -8.672 9.438 1 96.31 101 ALA B CA 1
ATOM 1708 C C . ALA B 1 101 ? -3.041 -7.211 9.367 1 96.31 101 ALA B C 1
ATOM 1710 O O . ALA B 1 101 ? -2.664 -6.621 10.383 1 96.31 101 ALA B O 1
ATOM 1711 N N . VAL B 1 102 ? -3.096 -6.586 8.188 1 97.12 102 VAL B N 1
ATOM 1712 C CA . VAL B 1 102 ? -2.527 -5.262 7.961 1 97.12 102 VAL B CA 1
ATOM 1713 C C . VAL B 1 102 ? -3.406 -4.203 8.625 1 97.12 102 VAL B C 1
ATOM 1715 O O . VAL B 1 102 ? -2.912 -3.355 9.375 1 97.12 102 VAL B O 1
ATOM 1718 N N . LEU B 1 103 ? -4.746 -4.309 8.383 1 96.5 103 LEU B N 1
ATOM 1719 C CA . LEU B 1 103 ? -5.637 -3.318 8.977 1 96.5 103 LEU B CA 1
ATOM 1720 C C . LEU B 1 103 ? -5.746 -3.521 10.484 1 96.5 103 LEU B C 1
ATOM 1722 O O . LEU B 1 103 ? -6.098 -2.592 11.211 1 96.5 103 LEU B O 1
ATOM 1726 N N . GLY B 1 104 ? -5.422 -4.676 10.961 1 93.88 104 GLY B N 1
ATOM 1727 C CA . GLY B 1 104 ? -5.418 -4.965 12.383 1 93.88 104 GLY B CA 1
ATOM 1728 C C . GLY B 1 104 ? -4.383 -4.164 13.156 1 93.88 104 GLY B C 1
ATOM 1729 O O . GLY B 1 104 ? -4.457 -4.059 14.383 1 93.88 104 GLY B O 1
ATOM 1730 N N . MET B 1 105 ? -3.449 -3.557 12.469 1 94.5 105 MET B N 1
ATOM 1731 C CA . MET B 1 105 ? -2.432 -2.719 13.102 1 94.5 105 MET B CA 1
ATOM 1732 C C . MET B 1 105 ? -3.055 -1.452 13.68 1 94.5 105 MET B C 1
ATOM 1734 O O . MET B 1 105 ? -2.469 -0.812 14.555 1 94.5 105 MET B O 1
ATOM 1738 N N . VAL B 1 106 ? -4.164 -0.892 13.172 1 94.25 106 VAL B N 1
ATOM 1739 C CA . VAL B 1 106 ? -4.832 0.336 13.586 1 94.25 106 VAL B CA 1
ATOM 1740 C C . VAL B 1 106 ? -5.426 0.151 14.984 1 94.25 106 VAL B C 1
ATOM 1742 O O . VAL B 1 106 ? -5.543 1.112 15.75 1 94.25 106 VAL B O 1
ATOM 1745 N N . ASP B 1 107 ? -5.664 -1.083 15.477 1 88.88 107 ASP B N 1
ATOM 1746 C CA . ASP B 1 107 ? -6.141 -1.468 16.797 1 88.88 107 ASP B CA 1
ATOM 1747 C C . ASP B 1 107 ? -7.465 -0.779 17.125 1 88.88 107 ASP B C 1
ATOM 1749 O O . ASP B 1 107 ? -7.59 -0.13 18.172 1 88.88 107 ASP B O 1
ATOM 1753 N N . LYS B 1 108 ? -8.453 -0.63 16.297 1 95.62 108 LYS B N 1
ATOM 1754 C CA . LYS B 1 108 ? -9.852 -0.259 16.453 1 95.62 108 LYS B CA 1
ATOM 1755 C C . LYS B 1 108 ? -10.773 -1.411 16.062 1 95.62 108 LYS B C 1
ATOM 1757 O O . LYS B 1 108 ? -10.641 -1.978 14.977 1 95.62 108 LYS B O 1
ATOM 1762 N N . PRO B 1 109 ? -11.625 -1.693 16.969 1 95.56 109 PRO B N 1
ATOM 1763 C CA . PRO B 1 109 ? -12.492 -2.85 16.734 1 95.56 109 PRO B CA 1
ATOM 1764 C C . PRO B 1 109 ? -13.219 -2.768 15.391 1 95.56 109 PRO B C 1
ATOM 1766 O O . PRO B 1 109 ? -13.336 -3.773 14.688 1 95.56 109 PRO B O 1
ATOM 1769 N N . GLN B 1 110 ? -13.656 -1.601 15.062 1 96.5 110 GLN B N 1
ATOM 1770 C CA . GLN B 1 110 ? -14.398 -1.44 13.812 1 96.5 110 GLN B CA 1
ATOM 1771 C C . GLN B 1 110 ? -13.508 -1.712 12.609 1 96.5 110 GLN B C 1
ATOM 1773 O O . GLN B 1 110 ? -13.969 -2.242 11.594 1 96.5 110 GLN B O 1
ATOM 1778 N N . ILE B 1 111 ? -12.266 -1.342 12.68 1 97.5 111 ILE B N 1
ATOM 1779 C CA . ILE B 1 111 ? -11.32 -1.549 11.586 1 97.5 111 ILE B CA 1
ATOM 1780 C C . ILE B 1 111 ? -10.938 -3.025 11.508 1 97.5 111 ILE B C 1
ATOM 1782 O O . ILE B 1 111 ? -10.781 -3.576 10.414 1 97.5 111 ILE B O 1
ATOM 1786 N N . THR B 1 112 ? -10.773 -3.609 12.664 1 96.69 112 THR B N 1
ATOM 1787 C CA . THR B 1 112 ? -10.492 -5.039 12.703 1 96.69 112 THR B CA 1
ATOM 1788 C C . THR B 1 112 ? -11.602 -5.828 12.016 1 96.69 112 THR B C 1
ATOM 1790 O O . THR B 1 112 ? -11.328 -6.711 11.195 1 96.69 112 THR B O 1
ATOM 1793 N N . ALA B 1 113 ? -12.812 -5.504 12.312 1 97.75 113 ALA B N 1
ATOM 1794 C CA . ALA B 1 113 ? -13.961 -6.172 11.703 1 97.75 113 ALA B CA 1
ATOM 1795 C C . ALA B 1 113 ? -13.992 -5.949 10.195 1 97.75 113 ALA B C 1
ATOM 1797 O O . ALA B 1 113 ? -14.281 -6.867 9.43 1 97.75 113 ALA B O 1
ATOM 1798 N N . LEU B 1 114 ? -13.734 -4.758 9.789 1 98 114 LEU B N 1
ATOM 1799 C CA . LEU B 1 114 ? -13.688 -4.418 8.375 1 98 114 LEU B CA 1
ATOM 1800 C C . LEU B 1 114 ? -12.617 -5.23 7.656 1 98 114 LEU B C 1
ATOM 1802 O O . LEU B 1 114 ? -12.836 -5.727 6.551 1 98 114 LEU B O 1
ATOM 1806 N N . GLY B 1 115 ? -11.414 -5.309 8.328 1 97.94 115 GLY B N 1
ATOM 1807 C CA . GLY B 1 115 ? -10.336 -6.102 7.758 1 97.94 115 GLY B CA 1
ATOM 1808 C C . GLY B 1 115 ? -10.719 -7.547 7.508 1 97.94 115 GLY B C 1
ATOM 1809 O O . GLY B 1 115 ? -10.359 -8.125 6.484 1 97.94 115 GLY B O 1
ATOM 1810 N N . ILE B 1 116 ? -11.484 -8.125 8.398 1 98.06 116 ILE B N 1
ATOM 1811 C CA . ILE B 1 116 ? -11.938 -9.508 8.281 1 98.06 116 ILE B CA 1
ATOM 1812 C C . ILE B 1 116 ? -12.93 -9.633 7.129 1 98.06 116 ILE B C 1
ATOM 1814 O O . ILE B 1 116 ? -12.867 -10.586 6.348 1 98.06 116 ILE B O 1
ATOM 1818 N N . GLU B 1 117 ? -13.789 -8.703 6.996 1 98.44 117 GLU B N 1
ATOM 1819 C CA . GLU B 1 117 ? -14.758 -8.703 5.902 1 98.44 117 GLU B CA 1
ATOM 1820 C C . GLU B 1 117 ? -14.07 -8.586 4.551 1 98.44 117 GLU B C 1
ATOM 1822 O O . GLU B 1 117 ? -14.414 -9.289 3.604 1 98.44 117 GLU B O 1
ATOM 1827 N N . VAL B 1 118 ? -13.148 -7.652 4.445 1 98.69 118 VAL B N 1
ATOM 1828 C CA . VAL B 1 118 ? -12.422 -7.453 3.197 1 98.69 118 VAL B CA 1
ATOM 1829 C C . VAL B 1 118 ? -11.633 -8.711 2.85 1 98.69 118 VAL B C 1
ATOM 1831 O O . VAL B 1 118 ? -11.562 -9.102 1.684 1 98.69 118 VAL B O 1
ATOM 1834 N N . ARG B 1 119 ? -11.047 -9.312 3.869 1 98.44 119 ARG B N 1
ATOM 1835 C CA . ARG B 1 119 ? -10.336 -10.57 3.637 1 98.44 119 ARG B CA 1
ATOM 1836 C C . ARG B 1 119 ? -11.258 -11.617 3.016 1 98.44 119 ARG B C 1
ATOM 1838 O O . ARG B 1 119 ? -10.859 -12.336 2.096 1 98.44 119 ARG B O 1
ATOM 1845 N N . ASP B 1 120 ? -12.445 -11.734 3.547 1 98.69 120 ASP B N 1
ATOM 1846 C CA . ASP B 1 120 ? -13.406 -12.695 3.014 1 98.69 120 ASP B CA 1
ATOM 1847 C C . ASP B 1 120 ? -13.672 -12.445 1.532 1 98.69 120 ASP B C 1
ATOM 1849 O O . ASP B 1 120 ? -13.719 -13.391 0.737 1 98.69 120 ASP B O 1
ATOM 1853 N N . LYS B 1 121 ? -13.82 -11.219 1.147 1 98.75 121 LYS B N 1
ATOM 1854 C CA . LYS B 1 121 ? -14.039 -10.875 -0.253 1 98.75 121 LYS B CA 1
ATOM 1855 C C . LYS B 1 121 ? -12.836 -11.25 -1.11 1 98.75 121 LYS B C 1
ATOM 1857 O O . LYS B 1 121 ? -12.992 -11.773 -2.215 1 98.75 121 LYS B O 1
ATOM 1862 N N . LEU B 1 122 ? -11.672 -10.977 -0.628 1 98.75 122 LEU B N 1
ATOM 1863 C CA . LEU B 1 122 ? -10.461 -11.289 -1.389 1 98.75 122 LEU B CA 1
ATOM 1864 C C . LEU B 1 122 ? -10.25 -12.797 -1.477 1 98.75 122 LEU B C 1
ATOM 1866 O O . LEU B 1 122 ? -9.703 -13.289 -2.463 1 98.75 122 LEU B O 1
ATOM 1870 N N . GLN B 1 123 ? -10.68 -13.508 -0.461 1 98.69 123 GLN B N 1
ATOM 1871 C CA . GLN B 1 123 ? -10.641 -14.969 -0.547 1 98.69 123 GLN B CA 1
ATOM 1872 C C . GLN B 1 123 ? -11.547 -15.477 -1.667 1 98.69 123 GLN B C 1
ATOM 1874 O O . GLN B 1 123 ? -11.227 -16.469 -2.322 1 98.69 123 GLN B O 1
ATOM 1879 N N . HIS B 1 124 ? -12.672 -14.828 -1.898 1 98.81 124 HIS B N 1
ATOM 1880 C CA . HIS B 1 124 ? -13.508 -15.18 -3.039 1 98.81 124 HIS B CA 1
ATOM 1881 C C . HIS B 1 124 ? -12.773 -14.945 -4.355 1 98.81 124 HIS B C 1
ATOM 1883 O O . HIS B 1 124 ? -12.898 -15.742 -5.285 1 98.81 124 HIS B O 1
ATOM 1889 N N . VAL B 1 125 ? -12.055 -13.836 -4.457 1 98.81 125 VAL B N 1
ATOM 1890 C CA . VAL B 1 125 ? -11.242 -13.57 -5.641 1 98.81 125 VAL B CA 1
ATOM 1891 C C . VAL B 1 125 ? -10.219 -14.68 -5.832 1 98.81 125 VAL B C 1
ATOM 1893 O O . VAL B 1 125 ? -10.047 -15.195 -6.941 1 98.81 125 VAL B O 1
ATOM 1896 N N . ALA B 1 126 ? -9.547 -15.039 -4.719 1 98.75 126 ALA B N 1
ATOM 1897 C CA . ALA B 1 126 ? -8.547 -16.109 -4.766 1 98.75 126 ALA B CA 1
ATOM 1898 C C . ALA B 1 126 ? -9.156 -17.406 -5.285 1 98.75 126 ALA B C 1
ATOM 1900 O O . ALA B 1 126 ? -8.555 -18.078 -6.121 1 98.75 126 ALA B O 1
ATOM 1901 N N . ASP B 1 127 ? -10.352 -17.703 -4.836 1 98.5 127 ASP B N 1
ATOM 1902 C CA . ASP B 1 127 ? -11.031 -18.938 -5.25 1 98.5 127 ASP B CA 1
ATOM 1903 C C . ASP B 1 127 ? -11.367 -18.891 -6.742 1 98.5 127 ASP B C 1
ATOM 1905 O O . ASP B 1 127 ? -11.305 -19.922 -7.418 1 98.5 127 ASP B O 1
ATOM 1909 N N . ALA B 1 128 ? -11.688 -17.766 -7.242 1 98.25 128 ALA B N 1
ATOM 1910 C CA . ALA B 1 128 ? -12.102 -17.609 -8.633 1 98.25 128 ALA B CA 1
ATOM 1911 C C . ALA B 1 128 ? -10.914 -17.781 -9.578 1 98.25 128 ALA B C 1
ATOM 1913 O O . ALA B 1 128 ? -11.086 -18.156 -10.742 1 98.25 128 ALA B O 1
ATOM 1914 N N . VAL B 1 129 ? -9.688 -17.5 -9.094 1 98.38 129 VAL B N 1
ATOM 1915 C CA . VAL B 1 129 ? -8.562 -17.469 -10.023 1 98.38 129 VAL B CA 1
ATOM 1916 C C . VAL B 1 129 ? -7.645 -18.656 -9.766 1 98.38 129 VAL B C 1
ATOM 1918 O O . VAL B 1 129 ? -6.664 -18.859 -10.484 1 98.38 129 VAL B O 1
ATOM 1921 N N . ARG B 1 130 ? -7.953 -19.359 -8.719 1 97.56 130 ARG B N 1
ATOM 1922 C CA . ARG B 1 130 ? -7.113 -20.484 -8.32 1 97.56 130 ARG B CA 1
ATOM 1923 C C . ARG B 1 130 ? -7.109 -21.578 -9.383 1 97.56 130 ARG B C 1
ATOM 1925 O O . ARG B 1 130 ? -8.141 -21.859 -9.984 1 97.56 130 ARG B O 1
ATOM 1932 N N . ALA B 1 131 ? -5.965 -22.141 -9.641 1 91.88 131 ALA B N 1
ATOM 1933 C CA . ALA B 1 131 ? -5.84 -23.297 -10.531 1 91.88 131 ALA B CA 1
ATOM 1934 C C . ALA B 1 131 ? -6.574 -24.5 -9.969 1 91.88 131 ALA B C 1
ATOM 1936 O O . ALA B 1 131 ? -6.719 -24.641 -8.75 1 91.88 131 ALA B O 1
#

Nearest PDB structures (foldseek):
  1q9u-assembly1_B  TM=9.454E-01  e=3.775E-15  Geobacillus stearothermophilus
  1j3m-assembly1_B  TM=8.762E-01  e=8.968E-15  Thermus thermophilus
  7tj1-assembly1_C  TM=8.835E-01  e=1.354E-11  Brucella abortus 2308
  1q9u-assembly1_B  TM=9.455E-01  e=3.141E-15  Geobacillus stearothermophilus
  1j3m-assembly1_B  TM=8.761E-01  e=1.364E-14  Thermus thermophilus

Radius of gyration: 17.47 Å; Cα contacts (8 Å, |Δi|>4): 520; chains: 2; bounding box: 40×48×40 Å

Organism: Acidithiobacillus ferrooxidans (NCBI:txid920)

InterPro domains:
  IPR005180 Domain of unknown function DUF302 [PF03625] (7-128)
  IPR005180 Domain of unknown function DUF302 [cd14797] (5-129)
  IPR016796 Uncharacterised conserved protein UCP021774 [PIRSF021774] (4-130)
  IPR035923 TT1751-like domain superfamily [G3DSA:3.30.310.70] (6-128)
  IPR035923 TT1751-like domain superfamily [SSF103247] (5-129)

Sequence (262 aa):
MSQFVFSVPAKGDFDTTVAQVTEALKVEGFGVLTTIDVAATLKAKLGIEGRPYVILGACNPRYAHQALEAEPDIGALLPCNVVVRTEADGSVSVVFMDPAAVLGMVDKPQITALGIEVRDKLQHVADAVRAMSQFVFSVPAKGDFDTTVAQVTEALKVEGFGVLTTIDVAATLKAKLGIEGRPYVILGACNPRYAHQALEAEPDIGALLPCNVVVRTEADGSVSVVFMDPAAVLGMVDKPQITALGIEVRDKLQHVADAVRA

Foldseek 3Di:
DPDQKDKFWFDDAQVVLVVLLQVLLVVLQKHFPDKDFPQVVCCVPPVDHDFTKMKTFIARPVLVVVLCVVPVVCVVVHDWIWMWTADPVRTIMIMTRQQLVSQCVVVDPVSNVSSVVVNVSVVSSNVSRHD/DDDQKDKFWFDDAQVVLVVLLQVLLVVLQKHFPDKDFPQVVCCVPPVDHDFTKMKTFIDRPVLVVVLCVVPVVCVVVHDWIWMWTADPVRTIMIMTRQQLVSQCVVVDPVSNVSSVVVNVSVVSSNVSRHD

Solvent-accessible surface area (backbone atoms only — not comparable to full-atom values): 13579 Å² total; per-residue (Å²): 127,83,56,55,49,51,69,38,49,40,73,47,56,65,70,58,40,54,52,48,50,53,52,39,34,43,76,68,53,24,44,74,78,43,76,43,53,49,26,63,48,39,28,75,75,72,65,42,84,61,60,60,32,34,34,32,27,28,44,34,66,69,61,50,50,55,46,39,72,76,36,70,71,51,54,32,72,55,53,55,22,35,28,42,33,48,44,96,88,65,48,23,39,40,36,31,38,26,35,37,55,60,42,38,56,74,73,41,73,71,44,33,53,47,13,47,53,52,34,54,50,51,49,52,33,46,62,73,46,38,93,127,83,57,54,50,51,69,40,50,38,73,46,55,65,69,57,42,54,51,49,49,54,51,38,33,43,77,68,54,22,46,75,79,44,76,43,54,49,25,63,49,39,28,75,75,70,65,43,84,60,60,60,34,33,36,34,26,28,42,34,68,69,61,51,50,54,45,38,74,77,35,70,71,51,54,32,71,55,53,55,22,36,26,42,33,46,46,95,87,67,49,23,39,39,36,31,36,26,34,35,57,62,42,38,55,75,75,40,73,71,44,34,53,49,14,47,53,51,34,54,48,50,49,50,33,45,62,73,46,39,93